Protein AF-A0A6H1ZV52-F1 (afdb_monomer)

pLDDT: mean 84.48, std 11.81, range [44.25, 97.12]

Radius of gyration: 21.92 Å; Cα contacts (8 Å, |Δi|>4): 650; chains: 1; bounding box: 57×54×70 Å

Structure (mmCIF, N/CA/C/O backbone):
data_AF-A0A6H1ZV52-F1
#
_entry.id   AF-A0A6H1ZV52-F1
#
loop_
_atom_site.group_PDB
_atom_site.id
_atom_site.type_symbol
_atom_site.label_atom_id
_atom_site.label_alt_id
_atom_site.label_comp_id
_atom_site.label_asym_id
_atom_site.label_entity_id
_atom_site.label_seq_id
_atom_site.pdbx_PDB_ins_code
_atom_site.Cartn_x
_atom_site.Cartn_y
_atom_site.Cartn_z
_atom_site.occupancy
_atom_site.B_iso_or_equiv
_atom_site.auth_seq_id
_atom_site.auth_comp_id
_atom_site.auth_asym_id
_atom_site.auth_atom_id
_atom_site.pdbx_PDB_model_num
ATOM 1 N N . MET A 1 1 ? -6.361 -19.897 -23.028 1.00 44.25 1 MET A N 1
ATOM 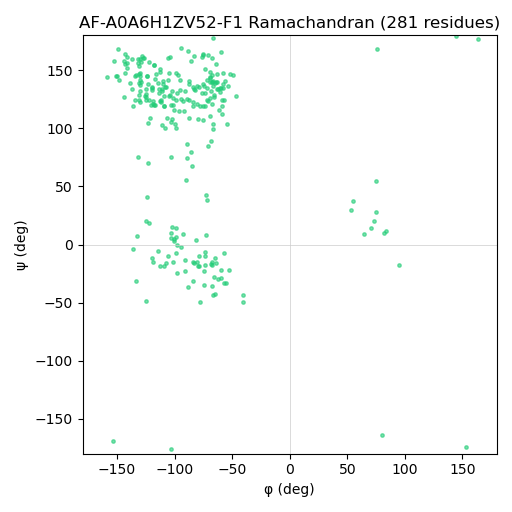2 C CA . MET A 1 1 ? -6.490 -19.637 -21.584 1.00 44.25 1 MET A CA 1
ATOM 3 C C . MET A 1 1 ? -7.379 -18.411 -21.499 1.00 44.25 1 MET A C 1
ATOM 5 O O . MET A 1 1 ? -6.997 -17.400 -22.074 1.00 44.25 1 MET A O 1
ATOM 9 N N . ALA A 1 2 ? -8.620 -18.553 -21.029 1.00 46.69 2 ALA A N 1
ATOM 10 C CA . ALA A 1 2 ? -9.489 -17.390 -20.862 1.00 46.69 2 ALA A CA 1
ATOM 11 C C . ALA A 1 2 ? -8.893 -16.548 -19.733 1.00 46.69 2 ALA A C 1
ATOM 13 O O . ALA A 1 2 ? -8.497 -17.116 -18.715 1.00 46.69 2 ALA A O 1
ATOM 14 N N . PHE A 1 3 ? -8.751 -15.243 -19.944 1.00 54.03 3 PHE A N 1
ATOM 15 C CA . PHE A 1 3 ? -8.370 -14.351 -18.857 1.00 54.03 3 PHE A CA 1
ATOM 16 C C . PHE A 1 3 ? -9.481 -14.411 -17.795 1.00 54.03 3 PHE A C 1
ATOM 18 O O . PHE A 1 3 ? -10.656 -14.424 -18.177 1.00 54.03 3 PHE A O 1
ATOM 25 N N . PRO A 1 4 ? -9.156 -14.537 -16.497 1.00 64.25 4 PRO A N 1
ATOM 26 C CA . PRO A 1 4 ? -10.173 -14.510 -15.455 1.00 64.25 4 PRO A CA 1
ATOM 27 C C . PRO A 1 4 ? -10.952 -13.193 -15.545 1.00 64.25 4 PRO A C 1
ATOM 29 O O . PRO A 1 4 ? -10.337 -12.133 -15.651 1.00 64.25 4 PRO A O 1
ATOM 32 N N . GLN A 1 5 ? -12.287 -13.238 -15.455 1.00 63.22 5 GLN A N 1
ATOM 33 C CA . GLN A 1 5 ? -13.130 -12.027 -15.380 1.00 63.22 5 GLN A CA 1
ATOM 34 C C . GLN A 1 5 ? -12.681 -11.063 -14.266 1.00 63.22 5 GLN A C 1
ATOM 36 O O . GLN A 1 5 ? -12.940 -9.866 -14.328 1.00 63.22 5 GLN A O 1
ATOM 41 N N . ALA A 1 6 ? -11.959 -11.569 -13.266 1.00 58.06 6 ALA A N 1
ATOM 42 C CA . ALA A 1 6 ? -11.396 -10.790 -12.174 1.00 58.06 6 ALA A CA 1
ATOM 43 C C . ALA A 1 6 ? -10.314 -9.774 -12.575 1.00 58.06 6 ALA A C 1
ATOM 45 O O . ALA A 1 6 ? -9.953 -8.929 -11.762 1.00 58.06 6 ALA A O 1
ATOM 46 N N . TRP A 1 7 ? -9.785 -9.820 -13.801 1.00 70.56 7 TRP A N 1
ATOM 47 C CA . TRP A 1 7 ? -8.796 -8.840 -14.272 1.00 70.56 7 TRP A CA 1
ATOM 48 C C . TRP A 1 7 ? -9.420 -7.675 -15.049 1.00 70.56 7 TRP A C 1
ATOM 50 O O . TRP A 1 7 ? -8.703 -6.771 -15.473 1.00 70.56 7 TRP A O 1
ATOM 60 N N . GLU A 1 8 ? -10.738 -7.685 -15.262 1.00 69.19 8 GLU A N 1
ATOM 61 C CA . GLU A 1 8 ? -11.347 -6.832 -16.285 1.00 69.19 8 GLU A CA 1
ATOM 62 C C . GLU A 1 8 ? -11.793 -5.453 -15.782 1.00 69.19 8 GLU A C 1
ATOM 64 O O . GLU A 1 8 ? -11.840 -4.536 -16.595 1.00 69.19 8 GLU A O 1
ATOM 69 N N . GLU A 1 9 ? -12.052 -5.244 -14.483 1.00 84.25 9 GLU A N 1
ATOM 70 C CA . GLU A 1 9 ? -12.681 -3.982 -14.040 1.00 84.25 9 GLU A CA 1
ATOM 71 C C . GLU A 1 9 ? -11.913 -3.201 -12.969 1.00 84.25 9 GLU A C 1
ATOM 73 O O . GLU A 1 9 ? -11.715 -1.993 -13.114 1.00 84.25 9 GLU A O 1
ATOM 78 N N . VAL A 1 10 ? -11.474 -3.850 -11.885 1.00 90.50 10 VAL A N 1
ATOM 79 C CA . VAL A 1 10 ? -10.915 -3.144 -10.720 1.00 90.50 10 VAL A CA 1
ATOM 80 C C . VAL A 1 10 ? -9.690 -3.864 -10.169 1.00 90.50 10 VAL A C 1
ATOM 82 O O . VAL A 1 10 ? -9.691 -5.084 -10.034 1.00 90.50 10 VAL A O 1
ATOM 85 N N . ALA A 1 11 ? -8.668 -3.096 -9.789 1.00 94.44 11 ALA A N 1
ATOM 86 C CA . ALA A 1 11 ? -7.565 -3.568 -8.959 1.00 94.44 11 ALA A CA 1
ATOM 87 C C . ALA A 1 11 ? -7.581 -2.886 -7.585 1.00 94.44 11 ALA A C 1
ATOM 89 O O . ALA A 1 11 ? -7.982 -1.725 -7.439 1.00 94.44 11 ALA A O 1
ATOM 90 N N . LEU A 1 12 ? -7.118 -3.616 -6.575 1.00 94.12 12 LEU A N 1
ATOM 91 C CA . LEU A 1 12 ? -6.840 -3.094 -5.243 1.00 94.12 12 LEU A CA 1
ATOM 92 C C . LEU A 1 12 ? -5.478 -2.403 -5.260 1.00 94.12 12 LEU A C 1
ATOM 94 O O . LEU A 1 12 ? -4.522 -2.938 -5.818 1.00 94.12 12 LEU A O 1
ATOM 98 N N . VAL A 1 13 ? -5.375 -1.236 -4.632 1.00 95.12 13 VAL A N 1
ATOM 99 C CA . VAL A 1 13 ? -4.120 -0.492 -4.498 1.00 95.12 13 VAL A CA 1
ATOM 100 C C . VAL A 1 13 ? -3.869 -0.193 -3.032 1.00 95.12 13 VAL A C 1
ATOM 102 O O . VAL A 1 13 ? -4.715 0.409 -2.375 1.00 95.12 13 VAL A O 1
ATOM 105 N N . SER A 1 14 ? -2.676 -0.538 -2.559 1.00 93.50 14 SER A N 1
ATOM 106 C CA . SER A 1 14 ? -2.181 -0.156 -1.239 1.00 93.50 14 SER A CA 1
ATOM 107 C C . SER A 1 14 ? -0.939 0.714 -1.394 1.00 93.50 14 SER A C 1
ATOM 109 O O . SER A 1 14 ? 0.062 0.282 -1.967 1.00 93.50 14 SER A O 1
ATOM 111 N N . ILE A 1 15 ? -0.995 1.945 -0.888 1.00 93.19 15 ILE A N 1
ATOM 112 C CA . ILE A 1 15 ? 0.118 2.901 -0.902 1.00 93.19 15 ILE A CA 1
ATOM 113 C C . ILE A 1 15 ? 0.590 3.082 0.534 1.00 93.19 15 ILE A C 1
ATOM 115 O O . ILE A 1 15 ? -0.061 3.768 1.316 1.00 93.19 15 ILE A O 1
ATOM 119 N N . SER A 1 16 ? 1.708 2.455 0.884 1.00 89.94 16 SER A N 1
ATOM 120 C CA . SER A 1 16 ? 2.291 2.511 2.223 1.00 89.94 16 SER A CA 1
ATOM 121 C C . SER A 1 16 ? 3.456 3.492 2.245 1.00 89.94 16 SER A C 1
ATOM 123 O O . SER A 1 16 ? 4.432 3.302 1.526 1.00 89.94 16 SER A O 1
ATOM 125 N N . LYS A 1 17 ? 3.401 4.535 3.069 1.00 88.12 17 LYS A N 1
ATOM 126 C CA . LYS A 1 17 ? 4.535 5.446 3.264 1.00 88.12 17 LYS A CA 1
ATOM 127 C C . LYS A 1 17 ? 5.591 4.776 4.145 1.00 88.12 17 LYS A C 1
ATOM 129 O O . LYS A 1 17 ? 5.262 4.156 5.151 1.00 88.12 17 LYS A O 1
ATOM 134 N N . PHE A 1 18 ? 6.856 4.938 3.776 1.00 85.00 18 PHE A N 1
ATOM 135 C CA . PHE A 1 18 ? 7.998 4.531 4.584 1.00 85.00 18 PHE A CA 1
ATOM 136 C C . PHE A 1 18 ? 7.977 5.250 5.931 1.00 85.00 18 PHE A C 1
ATOM 138 O O . PHE A 1 18 ? 7.839 6.477 5.982 1.00 85.00 18 PHE A O 1
ATOM 145 N N . SER A 1 19 ? 8.216 4.504 7.004 1.00 73.38 19 SER A N 1
ATOM 146 C CA . SER A 1 19 ? 8.497 5.084 8.307 1.00 73.38 19 SER A CA 1
ATOM 147 C C . SER A 1 19 ? 9.676 4.387 8.961 1.00 73.38 19 SER A C 1
ATOM 149 O O . SER A 1 19 ? 9.652 3.183 9.187 1.00 73.38 19 SER A O 1
ATOM 151 N N . SER A 1 20 ? 10.687 5.170 9.338 1.00 62.34 20 SER A N 1
ATOM 152 C CA . SER A 1 20 ? 11.801 4.690 10.160 1.00 62.34 20 SER A CA 1
ATOM 153 C C . SER A 1 20 ? 11.402 4.464 11.622 1.00 62.34 20 SER A C 1
ATOM 155 O O . SER A 1 20 ? 12.220 4.031 12.428 1.00 62.34 20 SER A O 1
ATOM 157 N N . THR A 1 21 ? 10.177 4.831 12.004 1.00 58.59 21 THR A N 1
ATOM 158 C CA . THR A 1 21 ? 9.615 4.548 13.322 1.00 58.59 21 THR A CA 1
ATOM 159 C C . THR A 1 21 ? 8.653 3.383 13.176 1.00 58.59 21 THR A C 1
ATOM 161 O O . THR A 1 21 ? 7.568 3.534 12.610 1.00 58.59 21 THR A O 1
ATOM 164 N N . THR A 1 22 ? 9.068 2.220 13.684 1.00 51.47 22 THR A N 1
ATOM 165 C CA . THR A 1 22 ? 8.247 1.008 13.742 1.00 51.47 22 THR A CA 1
ATOM 166 C C . THR A 1 22 ? 6.861 1.355 14.274 1.00 51.47 22 THR A C 1
ATOM 168 O O . THR A 1 22 ? 6.738 1.995 15.317 1.00 51.47 22 THR A O 1
ATOM 171 N N . GLY A 1 23 ? 5.820 0.955 13.545 1.00 48.84 23 GLY A N 1
ATOM 172 C CA . GLY A 1 23 ? 4.450 1.226 13.954 1.00 48.84 23 GLY A CA 1
ATOM 173 C C . GLY A 1 23 ? 4.020 2.678 13.750 1.00 48.84 23 GLY A C 1
ATOM 174 O O . GLY A 1 23 ? 3.485 3.286 14.665 1.00 48.84 23 GLY A O 1
ATOM 175 N N . THR A 1 24 ? 4.143 3.219 12.532 1.00 55.38 24 THR A N 1
ATOM 176 C CA . THR A 1 24 ? 3.267 4.316 12.055 1.00 55.38 24 THR A CA 1
ATOM 177 C C . THR A 1 24 ? 2.564 3.885 10.763 1.00 55.38 24 THR A C 1
ATOM 179 O O . THR A 1 24 ? 3.174 3.783 9.705 1.00 55.38 24 THR A O 1
ATOM 182 N N . CYS A 1 25 ? 1.274 3.563 10.876 1.00 57.28 25 CYS A N 1
ATOM 183 C CA . CYS A 1 25 ? 0.413 3.061 9.819 1.00 57.28 25 CYS A CA 1
ATOM 184 C C . CYS A 1 25 ? 0.073 4.243 8.932 1.00 57.28 25 CYS A C 1
ATOM 186 O O . CYS A 1 25 ? -0.662 5.146 9.318 1.00 57.28 25 CYS A O 1
ATOM 188 N N . GLN A 1 26 ? 0.673 4.260 7.756 1.00 77.88 26 GLN A N 1
ATOM 189 C CA . GLN A 1 26 ? 0.316 5.188 6.707 1.00 77.88 26 GLN A CA 1
ATOM 190 C C . GLN A 1 26 ? 0.165 4.333 5.471 1.00 77.88 26 GLN A C 1
ATOM 192 O O . GLN A 1 26 ? 1.072 4.282 4.651 1.00 77.88 26 GLN A O 1
ATOM 197 N N . THR A 1 27 ? -0.939 3.596 5.395 1.00 84.38 27 THR A N 1
ATOM 198 C CA . THR A 1 27 ? -1.324 2.874 4.187 1.00 84.38 27 THR A CA 1
ATOM 199 C C . THR A 1 27 ? -2.645 3.432 3.702 1.00 84.38 27 THR A C 1
ATOM 201 O O . THR A 1 27 ? -3.646 3.376 4.411 1.00 84.38 27 THR A O 1
ATOM 204 N N . ILE A 1 28 ? -2.650 3.961 2.485 1.00 87.94 28 ILE A N 1
ATOM 205 C CA . ILE A 1 28 ? -3.884 4.290 1.786 1.00 87.94 28 ILE A CA 1
ATOM 206 C C . ILE A 1 28 ? -4.319 3.074 0.998 1.00 87.94 28 ILE A C 1
ATOM 208 O O . ILE A 1 28 ? -3.580 2.579 0.152 1.00 87.94 28 ILE A O 1
ATOM 212 N N . GLU A 1 29 ? -5.550 2.652 1.250 1.00 89.44 29 GLU A N 1
ATOM 213 C CA . GLU A 1 29 ? -6.228 1.645 0.453 1.00 89.44 29 GLU A CA 1
ATOM 214 C C . GLU A 1 29 ? -7.155 2.325 -0.554 1.00 89.44 29 GLU A C 1
ATOM 216 O O . GLU A 1 29 ? -7.970 3.193 -0.217 1.00 89.44 29 GLU A O 1
ATOM 221 N N . ALA A 1 30 ? -7.044 1.920 -1.808 1.00 92.12 30 ALA A N 1
ATOM 222 C CA . ALA A 1 30 ? -7.813 2.476 -2.900 1.00 92.12 30 ALA A CA 1
ATOM 223 C C . ALA A 1 30 ? -8.209 1.396 -3.903 1.00 92.12 30 ALA A C 1
ATOM 225 O O . ALA A 1 30 ? -7.649 0.303 -3.935 1.00 92.12 30 ALA A O 1
ATOM 226 N N . ASN A 1 31 ? -9.183 1.739 -4.738 1.00 91.94 31 ASN A N 1
ATOM 227 C CA . ASN A 1 31 ? -9.518 0.963 -5.921 1.00 91.94 31 ASN A CA 1
ATOM 228 C C . ASN A 1 31 ? -9.096 1.767 -7.155 1.00 91.94 31 ASN A C 1
ATOM 230 O O . ASN A 1 31 ? -9.286 2.989 -7.189 1.00 91.94 31 ASN A O 1
ATOM 234 N N . VAL A 1 32 ? -8.554 1.085 -8.161 1.00 93.44 32 VAL A N 1
ATOM 235 C CA . VAL A 1 32 ? -8.193 1.662 -9.463 1.00 93.44 32 VAL A CA 1
ATOM 236 C C . VAL A 1 32 ? -8.890 0.894 -10.578 1.00 93.44 32 VAL A C 1
ATOM 238 O O . VAL A 1 32 ? -9.075 -0.318 -10.467 1.00 93.44 32 VAL A O 1
ATOM 241 N N . MET A 1 33 ? -9.292 1.593 -11.639 1.00 92.44 33 MET A N 1
ATOM 242 C CA . MET A 1 33 ? -9.788 0.935 -12.848 1.00 92.44 33 MET A CA 1
ATOM 243 C C . MET A 1 33 ? -8.610 0.419 -13.672 1.00 92.44 33 MET A C 1
ATOM 245 O O . MET A 1 33 ? -7.604 1.115 -13.833 1.00 92.44 33 MET A O 1
ATOM 249 N N . THR A 1 34 ? -8.714 -0.813 -14.163 1.00 87.81 34 THR A N 1
ATOM 250 C CA . THR A 1 34 ? -7.603 -1.523 -14.820 1.00 87.81 34 THR A CA 1
ATOM 251 C C . THR A 1 34 ? -7.164 -0.878 -16.134 1.00 8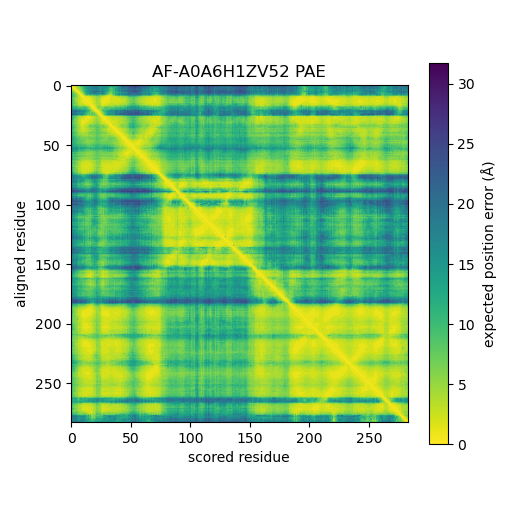7.81 34 THR A C 1
ATOM 253 O O . THR A 1 34 ? -5.988 -0.938 -16.476 1.00 87.81 34 THR A O 1
ATOM 256 N N . ASP A 1 35 ? -8.070 -0.192 -16.828 1.00 88.62 35 ASP A N 1
ATOM 257 C CA . ASP A 1 35 ? -7.812 0.559 -18.061 1.00 88.62 35 ASP A CA 1
ATOM 258 C C . ASP A 1 35 ? -6.929 1.802 -17.859 1.00 88.62 35 ASP A C 1
ATOM 260 O O . ASP A 1 35 ? -6.367 2.326 -18.822 1.00 88.62 35 ASP A O 1
ATOM 264 N N . THR A 1 36 ? -6.779 2.260 -16.615 1.00 85.88 36 THR A N 1
ATOM 265 C CA . THR A 1 36 ? -5.933 3.408 -16.256 1.00 85.88 36 THR A CA 1
ATOM 266 C C . THR A 1 36 ? -4.559 3.021 -15.712 1.00 85.88 36 THR A C 1
ATOM 268 O O . THR A 1 36 ? -3.728 3.903 -15.491 1.00 85.88 36 THR A O 1
ATOM 271 N N . VAL A 1 37 ? -4.309 1.728 -15.480 1.00 89.12 37 VAL A N 1
ATOM 272 C CA . VAL A 1 37 ? -3.050 1.243 -14.903 1.00 89.12 37 VAL A CA 1
ATOM 273 C C . VAL A 1 37 ? -2.036 0.993 -16.014 1.00 89.12 37 VAL A C 1
ATOM 275 O O . VAL A 1 37 ? -2.150 0.025 -16.761 1.00 89.12 37 VAL A O 1
ATOM 278 N N . ASP A 1 38 ? -1.014 1.844 -16.085 1.00 90.12 38 ASP A N 1
ATOM 279 C CA . ASP A 1 38 ? 0.160 1.631 -16.934 1.00 90.12 38 ASP A CA 1
ATOM 280 C C . ASP A 1 38 ? 1.378 1.318 -16.059 1.00 90.12 38 ASP A C 1
ATOM 282 O O . ASP A 1 38 ? 1.758 2.122 -15.203 1.00 90.12 38 ASP A O 1
ATOM 286 N N . LEU A 1 39 ? 1.958 0.131 -16.250 1.00 92.38 39 LEU A N 1
ATOM 287 C CA . LEU A 1 39 ? 3.082 -0.398 -15.473 1.00 92.38 39 LEU A CA 1
ATOM 288 C C . LEU A 1 39 ? 4.246 -0.751 -16.400 1.00 92.38 39 LEU A C 1
ATOM 290 O O . LEU A 1 39 ? 4.532 -1.937 -16.596 1.00 92.38 39 LEU A O 1
ATOM 294 N N . PRO A 1 40 ? 4.929 0.244 -16.987 1.00 90.19 40 PRO A N 1
ATOM 295 C CA . PRO A 1 40 ? 6.128 -0.040 -17.746 1.00 90.19 40 PRO A CA 1
ATOM 296 C C . PRO A 1 40 ? 7.199 -0.574 -16.790 1.00 90.19 40 PRO A C 1
ATOM 298 O O . PRO A 1 40 ? 7.495 0.005 -15.736 1.00 90.19 40 PRO A O 1
ATOM 301 N N . GLU A 1 41 ? 7.782 -1.711 -17.158 1.00 90.00 41 GLU A N 1
ATOM 302 C CA . GLU A 1 41 ? 9.011 -2.166 -16.522 1.00 90.00 41 GLU A CA 1
ATOM 303 C C . GLU A 1 41 ? 10.144 -1.208 -16.907 1.00 90.00 41 GLU A C 1
ATOM 305 O O . GLU A 1 41 ? 10.148 -0.691 -18.028 1.00 90.00 41 GLU A O 1
ATOM 310 N N . PRO A 1 42 ? 11.116 -0.950 -16.017 1.00 89.56 42 PRO A N 1
ATOM 311 C CA . PRO A 1 42 ? 12.211 -0.069 -16.373 1.00 89.56 42 PRO A CA 1
ATOM 312 C C . PRO A 1 42 ? 13.059 -0.710 -17.477 1.00 89.56 42 PRO A C 1
ATOM 314 O O . PRO A 1 42 ? 13.395 -1.894 -17.392 1.00 89.56 42 PRO A O 1
ATOM 317 N N . ASP A 1 43 ? 13.438 0.077 -18.483 1.00 89.44 43 ASP A N 1
ATOM 318 C CA . ASP A 1 43 ? 14.181 -0.405 -19.647 1.00 89.44 43 ASP A CA 1
ATOM 319 C C . ASP A 1 43 ? 15.490 -1.096 -19.254 1.00 89.44 43 ASP A C 1
ATOM 321 O O . ASP A 1 43 ? 16.228 -0.625 -18.393 1.00 89.44 43 ASP A O 1
ATOM 325 N N . TYR A 1 44 ? 15.827 -2.190 -19.938 1.00 88.88 44 TYR A N 1
ATOM 326 C CA . TYR A 1 44 ? 17.085 -2.919 -19.753 1.00 88.88 44 TYR A CA 1
ATOM 327 C C . TYR A 1 44 ? 18.068 -2.597 -20.892 1.00 88.88 44 TYR A C 1
ATOM 329 O O . TYR A 1 44 ? 18.244 -3.424 -21.796 1.00 88.88 44 TYR A O 1
ATOM 337 N N . PRO A 1 45 ? 18.712 -1.411 -20.909 1.00 89.25 45 PRO A N 1
ATOM 338 C CA . PRO A 1 45 ? 19.541 -0.985 -22.027 1.00 89.25 45 PRO A CA 1
ATOM 339 C C . PRO A 1 45 ? 20.789 -1.868 -22.152 1.00 89.25 45 PRO A C 1
ATOM 341 O O . PRO A 1 45 ? 21.767 -1.748 -21.408 1.00 89.25 45 PRO A O 1
ATOM 344 N N . GLY A 1 46 ? 20.749 -2.764 -23.135 1.00 91.06 46 GLY A N 1
ATOM 345 C CA . GLY A 1 46 ? 21.868 -3.591 -23.558 1.00 91.06 46 GLY A CA 1
ATOM 346 C C . GLY A 1 46 ? 22.318 -3.206 -24.960 1.00 91.06 46 GLY A C 1
ATOM 347 O O . GLY A 1 46 ? 21.532 -3.244 -25.905 1.00 91.06 46 GLY A O 1
ATOM 348 N N . GLU A 1 47 ? 23.593 -2.861 -25.111 1.00 95.31 47 GLU A N 1
ATOM 349 C CA . GLU A 1 47 ? 24.202 -2.599 -26.411 1.00 95.31 47 GLU A CA 1
ATOM 350 C C . GLU A 1 47 ? 25.214 -3.697 -26.750 1.00 95.31 47 GLU A C 1
ATOM 352 O O . GLU A 1 47 ? 26.065 -4.075 -25.943 1.00 95.31 47 GLU A O 1
ATOM 357 N N . SER A 1 48 ? 25.146 -4.206 -27.979 1.00 95.56 48 SER A N 1
ATOM 358 C CA . SER A 1 48 ? 26.106 -5.175 -28.501 1.00 95.56 48 SER A CA 1
ATOM 359 C C . SER A 1 48 ? 27.087 -4.489 -29.452 1.00 95.56 48 SER A C 1
ATOM 361 O O . SER A 1 48 ? 26.759 -4.262 -30.617 1.00 95.56 48 SER A O 1
ATOM 363 N N . ILE A 1 49 ? 28.322 -4.270 -29.005 1.00 96.50 49 ILE A N 1
ATOM 364 C CA . ILE A 1 49 ? 29.375 -3.605 -29.782 1.00 96.50 49 ILE A CA 1
ATOM 365 C C . ILE A 1 49 ? 30.194 -4.665 -30.546 1.00 96.50 49 ILE A C 1
ATOM 367 O O . ILE A 1 49 ? 30.845 -5.495 -29.905 1.00 96.50 49 ILE A O 1
ATOM 371 N N . PRO A 1 50 ? 30.186 -4.702 -31.894 1.00 96.50 50 PRO A N 1
ATOM 372 C CA . PRO A 1 50 ? 31.013 -5.644 -32.648 1.00 96.50 50 PRO A CA 1
ATOM 373 C C . PRO A 1 50 ? 32.505 -5.326 -32.471 1.00 96.50 50 PRO A C 1
ATOM 375 O O . PRO A 1 50 ? 32.904 -4.163 -32.462 1.00 96.50 50 PRO A O 1
ATOM 378 N N . ASN A 1 51 ? 33.341 -6.358 -32.350 1.00 95.88 51 ASN A N 1
ATOM 379 C CA . ASN A 1 51 ? 34.793 -6.216 -32.275 1.00 95.88 51 ASN A CA 1
ATOM 380 C C . ASN A 1 51 ? 35.466 -6.597 -33.608 1.00 95.88 51 ASN A C 1
ATOM 382 O O . ASN A 1 51 ? 34.898 -7.299 -34.445 1.00 95.88 51 ASN A O 1
ATOM 386 N N . LEU A 1 52 ? 36.709 -6.147 -33.798 1.00 91.19 52 LEU A N 1
ATOM 387 C CA . LEU A 1 52 ? 37.481 -6.383 -35.026 1.00 91.19 52 LEU A CA 1
ATOM 388 C C . LEU A 1 52 ? 37.863 -7.859 -35.248 1.00 91.19 52 LEU A C 1
ATOM 390 O O . LEU A 1 52 ? 38.253 -8.225 -36.351 1.00 91.19 52 LEU A O 1
ATOM 394 N N . ALA A 1 53 ? 37.746 -8.705 -34.221 1.00 94.25 53 ALA A N 1
ATOM 395 C CA . ALA A 1 53 ? 38.047 -10.135 -34.281 1.00 94.25 53 ALA A CA 1
ATOM 396 C C . ALA A 1 53 ? 36.816 -11.002 -34.622 1.00 94.25 53 ALA A C 1
ATOM 398 O O . ALA A 1 53 ? 36.888 -12.225 -34.531 1.00 94.25 53 ALA A O 1
ATOM 399 N N . GLY A 1 54 ? 35.685 -10.393 -35.001 1.00 93.19 54 GLY A N 1
ATOM 400 C CA . GLY A 1 54 ? 34.462 -11.115 -35.373 1.00 93.19 54 GLY A CA 1
ATOM 401 C C . GLY A 1 54 ? 33.570 -11.536 -34.196 1.00 93.19 54 GLY A C 1
ATOM 402 O O . GLY A 1 54 ? 32.643 -12.316 -34.390 1.00 93.19 54 GLY A O 1
ATOM 403 N N . GLY A 1 55 ? 33.821 -11.023 -32.988 1.00 95.94 55 GLY A N 1
ATOM 404 C CA . GLY A 1 55 ? 32.971 -11.179 -31.802 1.00 95.94 55 GLY A CA 1
ATOM 405 C C . GLY A 1 55 ? 32.143 -9.929 -31.475 1.00 95.94 55 GLY A C 1
ATOM 406 O O . GLY A 1 55 ? 32.173 -8.929 -32.192 1.00 95.94 55 GLY A O 1
ATOM 407 N N . ARG A 1 56 ? 31.404 -9.974 -30.361 1.00 97.00 56 ARG A N 1
ATOM 408 C CA . ARG A 1 56 ? 30.612 -8.854 -29.822 1.00 97.00 56 ARG A CA 1
ATOM 409 C C . ARG A 1 56 ? 30.909 -8.672 -28.334 1.00 97.00 56 ARG A C 1
ATOM 411 O O . ARG A 1 56 ? 31.035 -9.657 -27.613 1.00 97.00 56 ARG A O 1
ATOM 418 N N . ILE A 1 57 ? 31.029 -7.426 -27.888 1.00 94.62 57 ILE A N 1
ATOM 419 C CA . ILE A 1 57 ? 31.117 -7.043 -26.477 1.00 94.62 57 ILE A CA 1
ATOM 420 C C . ILE A 1 57 ? 29.725 -6.592 -26.046 1.00 94.62 57 ILE A C 1
ATOM 422 O O . ILE A 1 57 ? 29.146 -5.698 -26.665 1.00 94.62 57 ILE A O 1
ATOM 426 N N . TRP A 1 58 ? 29.190 -7.216 -25.000 1.00 95.88 58 TRP A N 1
ATOM 427 C CA . TRP A 1 58 ? 27.936 -6.800 -24.383 1.00 95.88 58 TRP A CA 1
ATOM 428 C C . TRP A 1 58 ? 28.212 -5.679 -23.382 1.00 95.88 58 TRP A C 1
ATOM 430 O O . TRP A 1 58 ? 28.974 -5.870 -22.433 1.00 95.88 58 TRP A O 1
ATOM 440 N N . LYS A 1 59 ? 27.618 -4.508 -23.606 1.00 93.88 59 LYS A N 1
ATOM 441 C CA . LYS A 1 59 ? 27.671 -3.365 -22.697 1.00 93.88 59 LYS A CA 1
ATOM 442 C C . LYS A 1 59 ? 26.293 -3.182 -22.078 1.00 93.88 59 LYS A C 1
ATOM 444 O O . LYS A 1 59 ? 25.324 -2.926 -22.787 1.00 93.88 59 LYS A O 1
ATOM 449 N N . GLN A 1 60 ? 26.228 -3.290 -20.758 1.00 92.81 60 GLN A N 1
ATOM 450 C CA . GLN A 1 60 ? 25.034 -2.950 -19.991 1.00 92.81 60 GLN A CA 1
ATOM 451 C C . GLN A 1 60 ? 25.151 -1.497 -19.546 1.00 92.81 60 GLN A C 1
ATOM 453 O O . GLN A 1 60 ? 26.149 -1.115 -18.930 1.00 92.81 60 GLN A O 1
ATOM 458 N N . SER A 1 61 ? 24.161 -0.684 -19.900 1.00 91.38 61 SER A N 1
ATOM 459 C CA . SER A 1 61 ? 24.015 0.654 -19.330 1.00 91.38 61 SER A CA 1
ATOM 460 C C . SER A 1 61 ? 23.233 0.564 -18.013 1.00 91.38 61 SER A C 1
ATOM 462 O O . SER A 1 61 ? 22.523 -0.423 -17.800 1.00 91.38 61 SER A O 1
ATOM 464 N N . PRO A 1 62 ? 23.365 1.555 -17.110 1.00 87.69 62 PRO A N 1
ATOM 465 C CA . PRO A 1 62 ? 22.520 1.629 -15.925 1.00 87.69 62 PRO A CA 1
ATOM 466 C C . PRO A 1 62 ? 21.041 1.580 -16.316 1.00 87.69 62 PRO A C 1
ATOM 468 O O . PRO A 1 62 ? 20.641 2.226 -17.284 1.00 87.69 62 PRO A O 1
ATOM 471 N N . GLN A 1 63 ? 20.265 0.795 -15.575 1.00 92.00 63 GLN A N 1
ATOM 472 C CA . GLN A 1 63 ? 18.820 0.717 -15.741 1.00 92.00 63 GLN A CA 1
ATOM 473 C C . GLN A 1 63 ? 18.183 2.048 -15.317 1.00 92.00 63 GLN A C 1
ATOM 475 O O . GLN A 1 63 ? 18.627 2.655 -14.340 1.00 92.00 63 GLN A O 1
ATOM 480 N N . GLU A 1 64 ? 17.183 2.509 -16.067 1.00 94.12 64 GLU A N 1
ATOM 481 C CA . GLU A 1 64 ? 16.432 3.717 -15.716 1.00 94.12 64 GLU A CA 1
ATOM 482 C C . GLU A 1 64 ? 15.459 3.443 -14.558 1.00 94.12 64 GLU A C 1
ATOM 484 O O . GLU A 1 64 ? 15.166 2.292 -14.229 1.00 94.12 64 GLU A O 1
ATOM 489 N N . ASP A 1 65 ? 14.972 4.504 -13.915 1.00 95.38 65 ASP A N 1
ATOM 490 C CA . ASP A 1 65 ? 13.906 4.379 -12.920 1.00 95.38 65 ASP A CA 1
ATOM 491 C C . ASP A 1 65 ? 12.609 3.953 -13.614 1.00 95.38 65 ASP A C 1
ATOM 493 O O . ASP A 1 65 ? 12.268 4.464 -14.682 1.00 95.38 65 ASP A O 1
ATOM 497 N N . GLY A 1 66 ? 11.857 3.056 -12.983 1.00 96.19 66 GLY A N 1
ATOM 498 C CA . GLY A 1 66 ? 10.504 2.757 -13.426 1.00 96.19 66 GLY A CA 1
ATOM 499 C C . GLY A 1 66 ? 9.553 3.896 -13.067 1.00 96.19 66 GLY A C 1
ATOM 500 O O . GLY A 1 66 ? 9.748 4.605 -12.075 1.00 96.19 66 GLY A O 1
ATOM 501 N N . GLU A 1 67 ? 8.505 4.075 -13.863 1.00 97.12 67 GLU A N 1
ATOM 502 C CA . GLU A 1 67 ? 7.492 5.110 -13.664 1.00 97.12 67 GLU A CA 1
ATOM 503 C C . GLU A 1 67 ? 6.109 4.514 -13.901 1.00 97.12 67 GLU A C 1
ATOM 505 O O . GLU A 1 67 ? 5.909 3.820 -14.884 1.00 97.12 67 GLU A O 1
ATOM 510 N N . PHE A 1 68 ? 5.145 4.782 -13.027 1.00 96.31 68 PHE A N 1
ATOM 511 C CA . PHE A 1 68 ? 3.758 4.391 -13.267 1.00 96.31 68 PHE A CA 1
ATOM 512 C C . PHE A 1 68 ? 2.796 5.465 -12.781 1.00 96.31 68 PHE A C 1
ATOM 514 O O . PHE A 1 68 ? 3.089 6.219 -11.847 1.00 96.31 68 PHE A O 1
ATOM 521 N N . THR A 1 69 ? 1.630 5.529 -13.419 1.00 96.31 69 THR A N 1
ATOM 522 C CA . THR A 1 69 ? 0.553 6.453 -13.057 1.00 96.31 69 THR A CA 1
ATOM 523 C C . THR A 1 69 ? -0.686 5.666 -12.675 1.00 96.31 69 THR A C 1
ATOM 525 O O . THR A 1 69 ? -1.066 4.728 -13.367 1.00 96.31 69 THR A O 1
ATOM 528 N N . LEU A 1 70 ? -1.310 6.064 -11.569 1.00 95.12 70 LEU A N 1
ATOM 529 C CA . LEU A 1 70 ? -2.558 5.492 -11.083 1.00 95.12 70 LEU A CA 1
ATOM 530 C C . LEU A 1 70 ? -3.628 6.567 -11.029 1.00 95.12 70 LEU A C 1
ATOM 532 O O . LEU A 1 70 ? -3.391 7.664 -10.515 1.00 95.12 70 LEU A O 1
ATOM 536 N N . GLU A 1 71 ? -4.818 6.218 -11.497 1.00 95.12 71 GLU A N 1
ATOM 537 C CA . GLU A 1 71 ? -6.032 6.982 -11.262 1.00 95.12 71 GLU A CA 1
ATOM 538 C C . GLU A 1 71 ? -6.920 6.224 -10.279 1.00 95.12 71 GLU A C 1
ATOM 540 O O . GLU A 1 71 ? -7.608 5.276 -10.638 1.00 95.12 71 GLU A O 1
ATOM 545 N N . PHE A 1 72 ? -6.900 6.625 -9.015 1.00 92.12 72 PHE A N 1
ATOM 546 C CA . PHE A 1 72 ? -7.563 5.868 -7.967 1.00 92.12 72 PHE A CA 1
ATOM 547 C C . PHE A 1 72 ? -8.597 6.692 -7.212 1.00 92.12 72 PHE A C 1
ATOM 549 O O . PHE A 1 72 ? -8.561 7.926 -7.143 1.00 92.12 72 PHE A O 1
ATOM 556 N N . TYR A 1 73 ? -9.518 5.950 -6.611 1.00 89.94 73 TYR A N 1
ATOM 557 C CA . TYR A 1 73 ? -10.538 6.463 -5.718 1.00 89.94 73 TYR A CA 1
ATOM 558 C C . TYR A 1 73 ? -10.147 6.060 -4.296 1.00 89.94 73 TYR A C 1
ATOM 560 O O . TYR A 1 73 ? -10.197 4.867 -3.969 1.00 89.94 73 TYR A O 1
ATOM 568 N N . PRO A 1 74 ? -9.715 7.014 -3.450 1.00 85.31 74 PRO A N 1
ATOM 569 C CA . PRO A 1 74 ? -9.363 6.709 -2.075 1.00 85.31 74 PRO A CA 1
ATOM 570 C C . PRO A 1 74 ? -10.575 6.112 -1.373 1.00 85.31 74 PRO A C 1
ATOM 572 O O . PRO A 1 74 ? -11.635 6.740 -1.302 1.00 85.31 74 PRO A O 1
ATOM 575 N N . ARG A 1 75 ? -10.422 4.919 -0.803 1.00 81.44 75 ARG A N 1
ATOM 576 C CA . ARG A 1 75 ? -11.429 4.388 0.106 1.00 81.44 75 ARG A CA 1
ATOM 577 C C . ARG A 1 75 ? -11.097 4.934 1.481 1.00 81.44 75 ARG A C 1
ATOM 579 O O . ARG A 1 75 ? -10.459 4.266 2.288 1.00 81.44 75 ARG A O 1
ATOM 586 N N . MET A 1 76 ? -11.480 6.184 1.731 1.00 63.06 76 MET A N 1
ATOM 587 C CA . MET A 1 76 ? -11.334 6.768 3.062 1.00 63.06 76 MET A CA 1
ATOM 588 C C . MET A 1 76 ? -12.345 6.103 3.994 1.00 63.06 76 MET A C 1
ATOM 590 O O . MET A 1 76 ? -13.466 6.564 4.177 1.00 63.06 76 MET A O 1
ATOM 594 N N . LEU A 1 77 ? -11.954 4.959 4.537 1.00 53.59 77 LEU A N 1
ATOM 595 C CA . LEU A 1 77 ? -12.595 4.345 5.680 1.00 53.59 77 LEU A CA 1
ATOM 596 C C . LEU A 1 77 ? -11.895 4.902 6.915 1.00 53.59 77 LEU A C 1
ATOM 598 O O . LEU A 1 77 ? -11.082 4.223 7.540 1.00 53.59 77 LEU A O 1
ATOM 602 N N . GLU A 1 78 ? -12.190 6.158 7.256 1.00 57.62 78 GLU A N 1
ATOM 603 C CA . GLU A 1 78 ? -12.012 6.584 8.640 1.00 57.62 78 GLU A CA 1
ATOM 604 C C . GLU A 1 78 ? -13.065 5.827 9.450 1.00 57.62 78 GLU A C 1
ATOM 606 O O . GLU A 1 78 ? -14.234 6.198 9.545 1.00 57.62 78 GLU A O 1
ATOM 611 N N . LYS A 1 79 ? -12.672 4.642 9.906 1.00 65.56 79 LYS A N 1
ATOM 612 C CA . LYS A 1 79 ? -13.503 3.788 10.736 1.00 65.56 79 LYS A CA 1
ATOM 613 C C . LYS A 1 79 ? -13.047 4.019 12.167 1.00 65.56 79 LYS A C 1
ATOM 615 O O . LYS A 1 79 ? -12.005 3.512 12.575 1.00 65.56 79 LYS A O 1
ATOM 620 N N . SER A 1 80 ? -13.806 4.842 12.882 1.00 74.62 80 SER A N 1
ATOM 621 C CA . SER A 1 80 ? -13.725 4.960 14.332 1.00 74.62 80 SER A CA 1
ATOM 622 C C . SER A 1 80 ? -14.782 4.060 14.975 1.00 74.62 80 SER A C 1
ATOM 624 O O . SER A 1 80 ? -15.905 3.922 14.480 1.00 74.62 80 SER A O 1
ATOM 626 N N . PHE A 1 81 ? -14.419 3.425 16.083 1.00 82.38 81 PHE A N 1
ATOM 627 C CA . PHE A 1 81 ? -15.321 2.642 16.926 1.00 82.38 81 PHE A CA 1
ATOM 628 C C . PHE A 1 81 ? -15.377 3.264 18.293 1.00 82.38 81 PHE A C 1
ATOM 630 O O . PHE A 1 81 ? -14.425 3.892 18.755 1.00 82.38 81 PHE A O 1
ATOM 637 N N . ILE A 1 82 ? -16.488 3.015 18.966 1.00 90.25 82 ILE A N 1
ATOM 638 C CA . ILE A 1 82 ? -16.603 3.334 20.374 1.00 90.25 82 ILE A CA 1
ATOM 639 C C . ILE A 1 82 ? -16.074 2.129 21.137 1.00 90.25 82 ILE A C 1
ATOM 641 O O . ILE A 1 82 ? -16.552 1.005 20.959 1.00 90.25 82 ILE A O 1
ATOM 645 N N . ILE A 1 83 ? -15.091 2.376 21.990 1.00 92.81 83 ILE A N 1
ATOM 646 C CA . ILE A 1 83 ? -14.602 1.388 22.940 1.00 92.81 83 ILE A CA 1
ATOM 647 C C . ILE A 1 83 ? -15.682 1.202 24.001 1.00 92.81 83 ILE A C 1
ATOM 649 O O . ILE A 1 83 ? -16.111 2.163 24.640 1.00 92.81 83 ILE A O 1
ATOM 653 N N . THR A 1 84 ? -16.133 -0.038 24.177 1.00 94.19 84 THR A N 1
ATOM 654 C CA . THR A 1 84 ? -17.125 -0.408 25.194 1.00 94.19 84 THR A CA 1
ATOM 655 C C . THR A 1 84 ? -16.480 -0.973 26.452 1.00 94.19 84 THR A C 1
ATOM 657 O O . THR A 1 84 ? -17.088 -0.916 27.518 1.00 94.19 84 THR A O 1
ATOM 660 N N . ALA A 1 85 ? -15.269 -1.525 26.339 1.00 93.00 85 ALA A N 1
ATOM 661 C CA . ALA A 1 85 ? -14.476 -1.974 27.477 1.00 93.00 85 ALA A CA 1
ATOM 662 C C . ALA A 1 85 ? -12.986 -2.058 27.121 1.00 93.00 85 ALA A C 1
ATOM 664 O O . ALA A 1 85 ? -12.640 -2.472 26.016 1.00 93.00 85 ALA A O 1
ATOM 665 N N . ILE A 1 86 ? -12.128 -1.727 28.082 1.00 92.12 86 ILE A N 1
ATOM 666 C CA . ILE A 1 86 ? -10.713 -2.102 28.125 1.00 92.12 86 ILE A CA 1
ATOM 667 C C . ILE A 1 86 ? -10.514 -2.855 29.433 1.00 92.12 86 ILE A C 1
ATOM 669 O O . ILE A 1 86 ? -10.894 -2.346 30.496 1.00 92.12 86 ILE A O 1
ATOM 673 N N . ASP A 1 87 ? -9.996 -4.077 29.371 1.00 85.19 87 ASP A N 1
ATOM 674 C CA . ASP A 1 87 ? -9.761 -4.853 30.580 1.00 85.19 87 ASP A CA 1
ATOM 675 C C . ASP A 1 87 ? -8.625 -4.264 31.425 1.00 85.19 87 ASP A C 1
ATOM 677 O O . ASP A 1 87 ? -7.676 -3.651 30.947 1.00 85.19 87 ASP A O 1
ATOM 681 N N . GLY A 1 88 ? -8.735 -4.427 32.743 1.00 76.62 88 GLY A N 1
ATOM 682 C CA . GLY A 1 88 ? -7.711 -3.972 33.687 1.00 76.62 88 GLY A CA 1
ATOM 683 C C . GLY A 1 88 ? -6.437 -4.826 33.675 1.00 76.62 88 GLY A C 1
ATOM 684 O O . GLY A 1 88 ? -5.610 -4.669 34.566 1.00 76.62 88 GLY A O 1
ATOM 685 N N . ASP A 1 89 ? -6.296 -5.767 32.736 1.00 74.75 89 ASP A N 1
ATOM 686 C CA . ASP A 1 89 ? -5.021 -6.435 32.445 1.00 74.75 89 ASP A CA 1
ATOM 687 C C . ASP A 1 89 ? -4.285 -5.818 31.248 1.00 74.75 89 ASP A C 1
ATOM 689 O O . ASP A 1 89 ? -3.128 -6.165 30.995 1.00 74.75 89 ASP A O 1
ATOM 693 N N . ALA A 1 90 ? -4.895 -4.788 30.649 1.00 65.06 90 ALA A N 1
ATOM 694 C CA . ALA A 1 90 ? -4.224 -3.822 29.806 1.00 65.06 90 ALA A CA 1
ATOM 695 C C . ALA A 1 90 ? -3.858 -4.363 28.415 1.00 65.06 90 ALA A C 1
ATOM 697 O O . ALA A 1 90 ? -2.914 -3.907 27.776 1.00 65.06 90 ALA A O 1
ATOM 698 N N . THR A 1 91 ? -4.602 -5.337 27.892 1.00 83.69 91 THR A N 1
ATOM 699 C CA . THR A 1 91 ? -4.384 -5.738 26.498 1.00 83.69 91 THR A CA 1
ATOM 700 C C . THR A 1 91 ? -5.656 -5.879 25.709 1.00 83.69 91 THR A C 1
ATOM 702 O O . THR A 1 91 ? -5.594 -5.561 24.529 1.00 83.69 91 THR A O 1
ATOM 705 N N . THR A 1 92 ? -6.790 -6.257 26.297 1.00 91.44 92 THR A N 1
ATOM 706 C CA . THR A 1 92 ? -8.012 -6.546 25.542 1.00 91.44 92 THR A CA 1
ATOM 707 C C . THR A 1 92 ? -8.931 -5.340 25.460 1.00 91.44 92 THR A C 1
ATOM 709 O O . THR A 1 92 ? -9.380 -4.779 26.459 1.00 91.44 92 THR A O 1
ATOM 712 N N . ILE A 1 93 ? -9.288 -4.983 24.233 1.00 90.50 93 ILE A N 1
ATOM 713 C CA . ILE A 1 93 ? -10.177 -3.877 23.910 1.00 90.50 93 ILE A CA 1
ATOM 714 C C . ILE A 1 93 ? -11.396 -4.442 23.199 1.00 90.50 93 ILE A C 1
ATOM 716 O O . ILE A 1 93 ? -11.291 -5.110 22.173 1.00 90.50 93 ILE A O 1
ATOM 720 N N . THR A 1 94 ? -12.567 -4.156 23.758 1.00 91.00 94 THR A N 1
ATOM 721 C CA . THR A 1 94 ? -13.863 -4.472 23.158 1.00 91.00 94 THR A CA 1
ATOM 722 C C . THR A 1 94 ? -14.456 -3.212 22.544 1.00 91.00 94 THR A C 1
ATOM 724 O O . THR A 1 94 ? -14.529 -2.170 23.202 1.00 91.00 94 THR A O 1
ATOM 727 N N . VAL A 1 95 ? -14.923 -3.312 21.304 1.00 90.50 95 VAL A N 1
ATOM 728 C CA . VAL A 1 95 ? -15.543 -2.216 20.551 1.00 90.50 95 VAL A CA 1
ATOM 729 C C . VAL A 1 95 ? -16.999 -2.519 20.190 1.00 90.50 95 VAL A C 1
ATOM 731 O O . VAL A 1 95 ? -17.410 -3.672 20.078 1.00 90.50 95 VAL A O 1
ATOM 734 N N . ASN A 1 96 ? -17.805 -1.474 19.995 1.00 87.56 96 ASN A N 1
ATOM 735 C CA . ASN A 1 96 ? -19.241 -1.606 19.709 1.00 87.56 96 ASN A CA 1
ATOM 736 C C . ASN A 1 96 ? -19.567 -2.071 18.278 1.00 87.56 96 ASN A C 1
ATOM 738 O O . ASN A 1 96 ? -20.651 -2.595 18.019 1.00 87.56 96 ASN A O 1
ATOM 742 N N . THR A 1 97 ? -18.652 -1.861 17.340 1.00 76.06 97 THR A N 1
ATOM 743 C CA . THR A 1 97 ? -18.747 -2.274 15.940 1.00 76.06 97 THR A CA 1
ATOM 744 C C . THR A 1 97 ? -17.524 -3.107 15.614 1.00 76.06 97 THR A C 1
ATOM 746 O O . THR A 1 97 ? -16.415 -2.751 15.991 1.00 76.06 97 THR A O 1
ATOM 749 N N . GLY A 1 98 ? -17.724 -4.244 14.949 1.00 70.94 98 GLY A N 1
ATOM 750 C CA . GLY A 1 98 ? -16.680 -5.254 14.894 1.00 70.94 98 GLY A CA 1
ATOM 751 C C . GLY A 1 98 ? -15.360 -4.757 14.278 1.00 70.94 98 GLY A C 1
ATOM 752 O O . GLY A 1 98 ? -15.351 -4.379 13.111 1.00 70.94 98 GLY A O 1
ATOM 753 N N . ALA A 1 99 ? -14.256 -4.787 15.031 1.00 62.66 99 ALA A N 1
ATOM 754 C CA . ALA A 1 99 ? -12.876 -4.607 14.580 1.00 62.66 99 ALA A CA 1
ATOM 755 C C . ALA A 1 99 ? -12.567 -5.313 13.239 1.00 62.66 99 ALA A C 1
ATOM 757 O O . ALA A 1 99 ? -12.113 -4.652 12.305 1.00 62.66 99 ALA A O 1
ATOM 758 N N . VAL A 1 100 ? -12.908 -6.605 13.081 1.00 62.75 100 VAL A N 1
ATOM 759 C CA . VAL A 1 100 ? -12.658 -7.366 11.827 1.00 62.75 100 VAL A CA 1
ATOM 760 C C . VAL A 1 100 ? -13.493 -6.839 10.659 1.00 62.75 100 VAL A C 1
ATOM 762 O O . VAL A 1 100 ? -12.987 -6.629 9.560 1.00 62.75 100 VAL A O 1
ATOM 765 N N . VAL A 1 101 ? -14.779 -6.555 10.900 1.00 64.38 101 VAL A N 1
ATOM 766 C CA . VAL A 1 101 ? -15.696 -5.964 9.897 1.00 64.38 101 VAL A CA 1
ATOM 767 C C . VAL A 1 101 ? -15.172 -4.607 9.415 1.00 64.38 101 VAL A C 1
ATOM 769 O O . VAL A 1 101 ? -15.493 -4.111 8.329 1.00 64.38 101 VAL A O 1
ATOM 772 N N . ASN A 1 102 ? -14.326 -3.997 10.234 1.00 64.88 102 ASN A N 1
ATOM 773 C CA . ASN A 1 102 ? -13.768 -2.697 9.997 1.00 64.88 102 ASN A CA 1
ATOM 774 C C . ASN A 1 102 ? -12.358 -2.685 9.417 1.00 64.88 102 ASN A C 1
ATOM 776 O O . ASN A 1 102 ? -11.842 -1.606 9.137 1.00 64.88 102 ASN A O 1
ATOM 780 N N . GLY A 1 103 ? -11.843 -3.863 9.066 1.00 69.62 103 GLY A N 1
ATOM 781 C CA . GLY A 1 103 ? -10.608 -4.013 8.309 1.00 69.62 103 GLY A CA 1
ATOM 782 C C . GLY A 1 103 ? -9.349 -3.918 9.156 1.00 69.62 103 GLY A C 1
ATOM 783 O O . GLY A 1 103 ? -8.279 -3.871 8.570 1.00 69.62 103 GLY A O 1
ATOM 784 N N . PHE A 1 104 ? -9.473 -3.910 10.487 1.00 78.38 104 PHE A N 1
ATOM 785 C CA . PHE A 1 104 ? -8.317 -4.095 11.352 1.00 78.38 104 PHE A CA 1
ATOM 786 C C . PHE A 1 104 ? -7.805 -5.529 11.235 1.00 78.38 104 PHE A C 1
ATOM 788 O O . PHE A 1 104 ? -8.589 -6.483 11.220 1.00 78.38 104 PHE A O 1
ATOM 795 N N . ALA A 1 105 ? -6.488 -5.666 11.213 1.00 79.88 105 ALA A N 1
ATOM 796 C CA . ALA A 1 105 ? -5.739 -6.906 11.281 1.00 79.88 105 ALA A CA 1
ATOM 797 C C . ALA A 1 105 ? -4.702 -6.852 12.418 1.00 79.88 105 ALA A C 1
ATOM 799 O O . ALA A 1 105 ? -4.322 -5.789 12.913 1.00 79.88 105 ALA A O 1
ATOM 800 N N . ALA A 1 106 ? -4.225 -8.021 12.854 1.00 83.94 106 ALA A N 1
ATOM 801 C CA . ALA A 1 106 ? -3.062 -8.080 13.734 1.00 83.94 106 ALA A CA 1
ATOM 802 C C . ALA A 1 106 ? -1.844 -7.455 13.030 1.00 83.94 106 ALA A C 1
ATOM 804 O O . ALA A 1 106 ? -1.582 -7.747 11.865 1.00 83.94 106 ALA A O 1
ATOM 805 N N . GLY A 1 107 ? -1.106 -6.607 13.742 1.00 77.00 107 GLY A N 1
ATOM 806 C CA . GLY A 1 107 ? -0.008 -5.798 13.213 1.00 77.00 107 GLY A CA 1
ATOM 807 C C . GLY A 1 107 ? -0.413 -4.380 12.803 1.00 77.00 107 GLY A C 1
ATOM 808 O O . GLY A 1 107 ? 0.461 -3.514 12.730 1.00 77.00 107 GLY A O 1
ATOM 809 N N . ASP A 1 108 ? -1.707 -4.110 12.609 1.00 78.06 108 ASP A N 1
ATOM 810 C CA . ASP A 1 108 ? -2.177 -2.756 12.322 1.00 78.06 108 ASP A CA 1
ATOM 811 C C . ASP A 1 108 ? -1.995 -1.843 13.525 1.00 78.06 108 ASP A C 1
ATOM 813 O O . ASP A 1 108 ? -1.882 -2.282 14.672 1.00 78.06 108 ASP A O 1
ATOM 817 N N . LEU A 1 109 ? -2.005 -0.541 13.264 1.00 81.69 109 LEU A N 1
ATOM 818 C CA . LEU A 1 109 ? -2.078 0.432 14.335 1.00 81.69 109 LEU A CA 1
ATOM 819 C C . LEU A 1 109 ? -3.484 0.928 14.568 1.00 81.69 109 LEU A C 1
ATOM 821 O O . LEU A 1 109 ? -4.250 1.171 13.634 1.00 81.69 109 LEU A O 1
ATOM 825 N N . VAL A 1 110 ? -3.741 1.198 15.835 1.00 86.62 110 VAL A N 1
ATOM 826 C CA . VAL A 1 110 ? -4.949 1.824 16.327 1.00 86.62 110 VAL A CA 1
ATOM 827 C C . VAL A 1 110 ? -4.575 3.051 17.145 1.00 86.62 110 VAL A C 1
ATOM 829 O O . VAL A 1 110 ? -3.728 2.990 18.037 1.00 86.62 110 VAL A O 1
ATOM 832 N N . ASN A 1 111 ? -5.210 4.174 16.833 1.00 87.38 111 ASN A N 1
ATOM 833 C CA . ASN A 1 111 ? -5.245 5.326 17.716 1.00 87.38 111 ASN A CA 1
ATOM 834 C C . ASN A 1 111 ? -6.374 5.109 18.713 1.00 87.38 111 ASN A C 1
ATOM 836 O O . ASN A 1 111 ? -7.520 4.893 18.316 1.00 87.38 111 ASN A O 1
ATOM 840 N N . ILE A 1 112 ? -6.038 5.135 19.994 1.00 89.94 112 ILE A N 1
ATOM 841 C CA . ILE A 1 112 ? -7.004 5.132 21.080 1.00 89.94 112 ILE A CA 1
ATOM 842 C C . ILE A 1 112 ? -7.052 6.542 21.651 1.00 89.94 112 ILE A C 1
ATOM 844 O O . ILE A 1 112 ? -6.020 7.098 22.015 1.00 89.94 112 ILE A O 1
ATOM 848 N N . ASP A 1 113 ? -8.255 7.095 21.754 1.00 90.75 113 ASP A N 1
ATOM 849 C CA . ASP A 1 113 ? -8.504 8.450 22.237 1.00 90.75 113 ASP A CA 1
ATOM 850 C C . ASP A 1 113 ? -9.709 8.490 23.185 1.00 90.75 113 ASP A C 1
ATOM 852 O O . ASP A 1 113 ? -10.568 7.605 23.191 1.00 90.75 113 ASP A O 1
ATOM 856 N N . GLY A 1 114 ? -9.799 9.538 24.007 1.00 90.94 114 GLY A N 1
ATOM 857 C CA . GLY A 1 114 ? -10.921 9.734 24.934 1.00 90.94 114 GLY A CA 1
ATOM 858 C C . GLY A 1 114 ? -10.958 8.760 26.121 1.00 90.94 114 GLY A C 1
ATOM 859 O O . GLY A 1 114 ? -11.975 8.682 26.809 1.00 90.94 114 GLY A O 1
ATOM 860 N N . THR A 1 115 ? -9.863 8.043 26.363 1.00 92.56 115 THR A N 1
ATOM 861 C CA . THR A 1 115 ? -9.611 7.211 27.552 1.00 92.56 115 THR A CA 1
ATOM 862 C C . THR A 1 115 ? -8.831 8.016 28.602 1.00 92.56 115 THR A C 1
ATOM 864 O O . THR A 1 115 ? -8.343 9.115 28.323 1.00 92.56 115 THR A O 1
ATOM 867 N N . THR A 1 116 ? -8.696 7.509 29.828 1.00 92.94 116 THR A N 1
ATOM 868 C CA . THR A 1 116 ? -7.838 8.130 30.860 1.00 92.94 116 THR A CA 1
ATOM 869 C C . THR A 1 116 ? -6.399 7.613 30.796 1.00 92.94 116 THR A C 1
ATOM 871 O O . THR A 1 116 ? -5.459 8.370 31.028 1.00 92.94 116 THR A O 1
ATOM 874 N N . ASN A 1 117 ? -6.219 6.331 30.482 1.00 90.06 117 ASN A N 1
ATOM 875 C CA . ASN A 1 117 ? -4.967 5.595 30.651 1.00 90.06 117 ASN A CA 1
ATOM 876 C C . ASN A 1 117 ? -4.391 5.036 29.342 1.00 90.06 117 ASN A C 1
ATOM 878 O O . ASN A 1 117 ? -3.237 4.610 29.341 1.00 90.06 117 ASN A O 1
ATOM 882 N N . TYR A 1 118 ? -5.164 5.047 28.253 1.00 90.00 118 TYR A N 1
ATOM 883 C CA . TYR A 1 118 ? -4.831 4.380 26.990 1.00 90.00 118 TYR A CA 1
ATOM 884 C C . TYR A 1 118 ? -4.795 5.350 25.808 1.00 90.00 118 TYR A C 1
ATOM 886 O O . TYR A 1 118 ? -4.913 4.913 24.675 1.00 90.00 118 TYR A O 1
ATOM 894 N N . ASN A 1 119 ? -4.680 6.665 26.025 1.00 90.00 119 ASN A N 1
ATOM 895 C CA . ASN A 1 119 ? -4.599 7.587 24.894 1.00 90.00 119 ASN A CA 1
ATOM 896 C C . ASN A 1 119 ? -3.241 7.441 24.206 1.00 90.00 119 ASN A C 1
ATOM 898 O O . ASN A 1 119 ? -2.202 7.611 24.849 1.00 90.00 119 ASN A O 1
ATOM 902 N N . GLY A 1 120 ? -3.251 7.160 22.907 1.00 87.19 120 GLY A N 1
ATOM 903 C CA . GLY A 1 120 ? -2.040 6.983 22.120 1.00 87.19 120 GLY A CA 1
ATOM 904 C C . GLY A 1 120 ? -2.225 6.071 20.915 1.00 87.19 120 GLY A C 1
ATOM 905 O O . GLY A 1 120 ? -3.324 5.624 20.598 1.00 87.19 120 GLY A O 1
ATOM 906 N N . THR A 1 121 ? -1.114 5.782 20.246 1.00 85.50 121 THR A N 1
ATOM 907 C CA . THR A 1 121 ? -1.067 4.872 19.102 1.00 85.50 121 THR A CA 1
ATOM 908 C C . THR A 1 121 ? -0.477 3.537 19.532 1.00 85.50 121 THR A C 1
ATOM 910 O O . THR A 1 121 ? 0.606 3.488 20.118 1.00 85.50 121 THR A O 1
ATOM 913 N N . TYR A 1 122 ? -1.172 2.449 19.216 1.00 88.00 122 TYR A N 1
ATOM 914 C CA . TYR A 1 122 ? -0.802 1.097 19.620 1.00 88.00 122 TYR A CA 1
ATOM 915 C C . TYR A 1 122 ? -0.821 0.151 18.430 1.00 88.00 122 TYR A C 1
ATOM 917 O O . TYR A 1 122 ? -1.653 0.288 17.541 1.00 88.00 122 TYR A O 1
ATOM 925 N N . THR A 1 123 ? 0.060 -0.845 18.436 1.00 86.31 123 THR A N 1
ATOM 926 C CA . THR A 1 123 ? -0.020 -1.976 17.506 1.00 86.31 123 THR A CA 1
ATOM 927 C C . THR A 1 123 ? -1.014 -2.999 18.029 1.00 86.31 123 THR A C 1
ATOM 929 O O . THR A 1 123 ? -0.939 -3.381 19.197 1.00 86.31 123 THR A O 1
ATOM 932 N N . ILE A 1 124 ? -1.913 -3.474 17.177 1.00 88.56 124 ILE A N 1
ATOM 933 C CA . ILE A 1 124 ? -2.819 -4.575 17.484 1.00 88.56 124 ILE A CA 1
ATOM 934 C C . ILE A 1 124 ? -2.015 -5.871 17.483 1.00 88.56 124 ILE A C 1
ATOM 936 O O . ILE A 1 124 ? -1.428 -6.249 16.475 1.00 88.56 124 ILE A O 1
ATOM 940 N N . ALA A 1 125 ? -1.976 -6.561 18.617 1.00 90.69 125 ALA A N 1
ATOM 941 C CA . ALA A 1 125 ? -1.303 -7.845 18.755 1.00 90.69 125 ALA A CA 1
ATOM 942 C C . ALA A 1 125 ? -2.140 -8.985 18.173 1.00 90.69 125 ALA A C 1
ATOM 944 O O . ALA A 1 125 ? -1.633 -9.794 17.401 1.00 90.69 125 ALA A O 1
ATOM 945 N N . THR A 1 126 ? -3.417 -9.063 18.548 1.00 90.44 126 THR A N 1
ATOM 946 C CA . THR A 1 126 ? -4.328 -10.110 18.073 1.00 90.44 126 THR A CA 1
ATOM 947 C C . THR A 1 126 ? -5.729 -9.559 17.874 1.00 90.44 126 THR A C 1
ATOM 949 O O . THR A 1 126 ? -6.101 -8.561 18.483 1.00 90.44 126 THR A O 1
ATOM 952 N N . ILE A 1 127 ? -6.521 -10.225 17.041 1.00 89.44 127 ILE A N 1
ATOM 953 C CA . ILE A 1 127 ? -7.959 -9.988 16.934 1.00 89.44 127 ILE A CA 1
ATOM 954 C C . ILE A 1 127 ? -8.629 -11.318 17.245 1.00 89.44 127 ILE A C 1
ATOM 956 O O . ILE A 1 127 ? -8.470 -12.281 16.495 1.00 89.44 127 ILE A O 1
ATOM 960 N N . SER A 1 128 ? -9.267 -11.403 18.410 1.00 90.62 128 SER A N 1
ATOM 961 C CA . SER A 1 128 ? -9.801 -12.663 18.934 1.00 90.62 128 SER A CA 1
ATOM 962 C C . SER A 1 128 ? -11.182 -12.975 18.369 1.00 90.62 128 SER A C 1
ATOM 964 O O . SER A 1 128 ? -11.509 -14.144 18.170 1.00 90.62 128 SER A O 1
ATOM 966 N N . ASP A 1 129 ? -11.973 -11.946 18.070 1.00 90.31 129 ASP A N 1
ATOM 967 C CA . ASP A 1 129 ? -13.240 -12.074 17.366 1.00 90.31 129 ASP A CA 1
ATOM 968 C C . ASP A 1 129 ? -13.600 -10.788 16.610 1.00 90.31 129 ASP A C 1
ATOM 970 O O . ASP A 1 129 ? -12.786 -9.879 16.447 1.00 90.31 129 ASP A O 1
ATOM 974 N N . ALA A 1 130 ? -14.839 -10.713 16.118 1.00 87.12 130 ALA A N 1
ATOM 975 C CA . ALA A 1 130 ? -15.298 -9.551 15.387 1.00 87.12 130 ALA A CA 1
ATOM 976 C C . ALA A 1 130 ? -15.180 -8.256 16.195 1.00 87.12 130 ALA A C 1
ATOM 978 O O . ALA A 1 130 ? -14.922 -7.263 15.554 1.00 87.12 130 ALA A O 1
ATOM 979 N N . TYR A 1 131 ? -15.334 -8.229 17.519 1.00 92.06 131 TYR A N 1
ATOM 980 C CA . TYR A 1 131 ? -15.452 -7.034 18.370 1.00 92.06 131 TYR A CA 1
ATOM 981 C C . TYR A 1 131 ? -14.297 -6.836 19.349 1.00 92.06 131 TYR A C 1
ATOM 983 O O . TYR A 1 131 ? -14.270 -5.825 20.051 1.00 92.06 131 TYR A O 1
ATOM 991 N N . ILE A 1 132 ? -13.377 -7.790 19.423 1.00 91.69 132 ILE A N 1
ATOM 992 C CA . ILE A 1 132 ? -12.325 -7.805 20.424 1.00 91.69 132 ILE A CA 1
ATOM 993 C C . ILE A 1 132 ? -10.965 -7.884 19.741 1.00 91.69 132 ILE A C 1
ATOM 995 O O . ILE A 1 132 ? -10.688 -8.789 18.952 1.00 91.69 132 ILE A O 1
ATOM 999 N N . PHE A 1 133 ? -10.092 -6.948 20.093 1.00 92.06 133 PHE A N 1
ATOM 1000 C CA . PHE A 1 133 ? -8.687 -6.988 19.719 1.00 92.06 133 PHE A CA 1
ATOM 1001 C C . PHE A 1 133 ? -7.811 -6.763 20.940 1.00 92.06 133 PHE A C 1
ATOM 1003 O O . PHE A 1 133 ? -8.267 -6.225 21.947 1.00 92.06 133 PHE A O 1
ATOM 1010 N N . THR A 1 134 ? -6.550 -7.172 20.846 1.00 93.38 134 THR A N 1
ATOM 1011 C CA . THR A 1 134 ? -5.548 -6.855 21.853 1.00 93.38 134 THR A CA 1
ATOM 1012 C C . THR A 1 134 ? -4.476 -5.920 21.326 1.00 93.38 134 THR A C 1
ATOM 1014 O O . THR A 1 134 ? -4.170 -5.951 20.137 1.00 93.38 134 THR A O 1
ATOM 1017 N N . ILE A 1 135 ? -3.881 -5.099 22.190 1.00 92.31 135 ILE A N 1
ATOM 1018 C CA . ILE A 1 135 ? -2.717 -4.264 21.854 1.00 92.31 135 ILE A CA 1
ATOM 1019 C C . ILE A 1 135 ? -1.408 -4.905 22.332 1.00 92.31 135 ILE A C 1
ATOM 1021 O O . ILE A 1 135 ? -1.370 -5.591 23.348 1.00 92.31 135 ILE A O 1
ATOM 1025 N N . ALA A 1 136 ? -0.319 -4.689 21.593 1.00 87.38 136 ALA A N 1
ATOM 1026 C CA . ALA A 1 136 ? 0.994 -5.286 21.864 1.00 87.38 136 ALA A CA 1
ATOM 1027 C C . ALA A 1 136 ? 1.792 -4.574 22.970 1.00 87.38 136 ALA A C 1
ATOM 1029 O O . ALA A 1 136 ? 2.755 -5.127 23.499 1.00 87.38 136 ALA A O 1
ATOM 1030 N N . SER A 1 137 ? 1.437 -3.330 23.299 1.00 82.94 137 SER A N 1
ATOM 1031 C CA . SER A 1 137 ? 2.151 -2.540 24.305 1.00 82.94 137 SER A CA 1
ATOM 1032 C C . SER A 1 137 ? 1.671 -2.888 25.706 1.00 82.94 137 SER A C 1
ATOM 1034 O O . SER A 1 137 ? 0.476 -2.851 25.951 1.00 82.94 137 SER A O 1
ATOM 1036 N N . THR A 1 138 ? 2.591 -3.101 26.646 1.00 77.31 138 THR A N 1
ATOM 1037 C CA . THR A 1 138 ? 2.291 -3.182 28.090 1.00 77.31 138 THR A CA 1
ATOM 1038 C C . THR A 1 138 ? 2.624 -1.880 28.829 1.00 77.31 138 THR A C 1
ATOM 1040 O O . THR A 1 138 ? 2.570 -1.821 30.055 1.00 77.31 138 THR A O 1
ATOM 1043 N N . ALA A 1 139 ? 3.060 -0.841 28.108 1.00 75.88 139 ALA A N 1
ATOM 1044 C CA . ALA A 1 139 ? 3.563 0.408 28.677 1.00 75.88 139 ALA A CA 1
ATOM 1045 C C . ALA A 1 139 ? 2.439 1.437 28.880 1.00 75.88 139 ALA A C 1
ATOM 1047 O O . ALA A 1 139 ? 2.497 2.549 28.360 1.00 75.88 139 ALA A O 1
ATOM 1048 N N . HIS A 1 140 ? 1.401 1.058 29.617 1.00 78.62 140 HIS A N 1
ATOM 1049 C CA . HIS A 1 140 ? 0.297 1.936 29.998 1.00 78.62 140 HIS A CA 1
ATOM 1050 C C . HIS A 1 140 ? -0.266 1.508 31.361 1.00 78.62 140 HIS A C 1
ATOM 1052 O O . HIS A 1 140 ? 0.112 0.474 31.913 1.00 78.62 140 HIS A O 1
ATOM 1058 N N . ASN A 1 141 ? -1.114 2.341 31.964 1.00 81.38 141 ASN A N 1
ATOM 1059 C CA . ASN A 1 141 ? -1.682 2.034 33.273 1.00 81.38 141 ASN A CA 1
ATOM 1060 C C . ASN A 1 141 ? -2.823 1.016 33.122 1.00 81.38 141 ASN A C 1
ATOM 1062 O O . ASN A 1 141 ? -3.827 1.320 32.485 1.00 81.38 141 ASN A O 1
ATOM 1066 N N . ALA A 1 142 ? -2.671 -0.155 33.745 1.00 83.25 142 ALA A N 1
ATOM 1067 C CA . ALA A 1 142 ? -3.589 -1.297 33.690 1.00 83.25 142 ALA A CA 1
ATOM 1068 C C . ALA A 1 142 ? -4.897 -1.087 34.482 1.00 83.25 142 ALA A C 1
ATOM 1070 O O . ALA A 1 142 ? -5.356 -1.945 35.230 1.00 83.25 142 ALA A O 1
ATOM 1071 N N . ALA A 1 143 ? -5.499 0.094 34.384 1.00 89.44 143 ALA A N 1
ATOM 1072 C CA . ALA A 1 143 ? -6.830 0.333 34.919 1.00 89.44 143 ALA A CA 1
ATOM 1073 C C . ALA A 1 143 ? -7.871 -0.049 33.862 1.00 89.44 143 ALA A C 1
ATOM 1075 O O . ALA A 1 143 ? -7.678 0.220 32.681 1.00 89.44 143 ALA A O 1
ATOM 1076 N N . ALA A 1 144 ? -8.978 -0.665 34.276 1.00 91.69 144 ALA A N 1
ATOM 1077 C CA . ALA A 1 144 ? -10.078 -0.949 33.360 1.00 91.69 144 ALA A CA 1
ATOM 1078 C C . ALA A 1 144 ? -10.780 0.350 32.933 1.00 91.69 144 ALA A C 1
ATOM 1080 O O . ALA A 1 144 ? -10.972 1.253 33.754 1.00 91.69 144 ALA A O 1
ATOM 1081 N N . GLU A 1 145 ? -11.226 0.413 31.681 1.00 93.19 145 GLU A N 1
ATOM 1082 C CA . GLU A 1 145 ? -11.997 1.538 31.141 1.00 93.19 145 GLU A CA 1
ATOM 1083 C C . GLU A 1 145 ? -13.240 1.065 30.386 1.00 93.19 145 GLU A C 1
ATOM 1085 O O . GLU A 1 145 ? -13.351 -0.093 30.000 1.00 93.19 145 GLU A O 1
ATOM 1090 N N . SER A 1 146 ? -14.221 1.951 30.214 1.00 93.06 146 SER A N 1
ATOM 1091 C CA . SER A 1 146 ? -15.514 1.625 29.574 1.00 93.06 146 SER A CA 1
ATOM 1092 C C . SER A 1 146 ? -15.935 2.638 28.511 1.00 93.06 146 SER A C 1
ATOM 1094 O O . SER A 1 146 ? -17.050 2.589 27.996 1.00 93.06 146 SER A O 1
ATOM 1096 N N . THR A 1 147 ? -15.048 3.577 28.197 1.00 93.06 147 THR A N 1
ATOM 1097 C CA . THR A 1 147 ? -15.277 4.652 27.238 1.00 93.06 147 THR A CA 1
ATOM 1098 C C . THR A 1 147 ? -14.000 4.912 26.469 1.00 93.06 147 THR A C 1
ATOM 1100 O O . THR A 1 147 ? -12.912 4.664 26.976 1.00 93.06 147 THR A O 1
ATOM 1103 N N . GLY A 1 148 ? -14.142 5.463 25.274 1.00 91.94 148 GLY A N 1
ATOM 1104 C CA . GLY A 1 148 ? -13.037 5.846 24.414 1.00 91.94 148 GLY A CA 1
ATOM 1105 C C . GLY A 1 148 ? -13.413 5.608 22.965 1.00 91.94 148 GLY A C 1
AT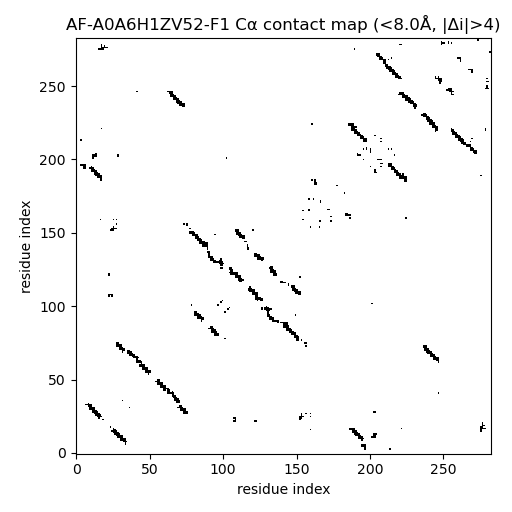OM 1106 O O . GLY A 1 148 ? -14.512 5.133 22.655 1.00 91.94 148 GLY A O 1
ATOM 1107 N N . GLN A 1 149 ? -12.497 5.936 22.075 1.00 90.81 149 GLN A N 1
ATOM 1108 C CA . GLN A 1 149 ? -12.607 5.611 20.671 1.00 90.81 149 GLN A CA 1
ATOM 1109 C C . GLN A 1 149 ? -11.330 4.951 20.196 1.00 90.81 149 GLN A C 1
ATOM 1111 O O . GLN A 1 149 ? -10.242 5.320 20.617 1.00 90.81 149 GLN A O 1
ATOM 1116 N N . ALA A 1 150 ? -11.497 3.965 19.327 1.00 87.94 150 ALA A N 1
ATOM 1117 C CA . ALA A 1 150 ? -10.420 3.335 18.590 1.00 87.94 150 ALA A CA 1
ATOM 1118 C C . ALA A 1 150 ? -10.600 3.723 17.122 1.00 87.94 150 ALA A C 1
ATOM 1120 O O . ALA A 1 150 ? -11.676 3.513 16.566 1.00 87.94 150 ALA A O 1
ATOM 1121 N N . SER A 1 151 ? -9.591 4.310 16.496 1.00 84.06 151 SER A N 1
ATOM 1122 C CA . SER A 1 151 ? -9.627 4.714 15.090 1.00 84.06 151 SER A CA 1
ATOM 1123 C C . SER A 1 151 ? -8.387 4.219 14.357 1.00 84.06 151 SER A C 1
ATOM 1125 O O . SER A 1 151 ? -7.338 3.982 14.959 1.00 84.06 151 SER A O 1
ATOM 1127 N N . HIS A 1 152 ? -8.503 4.026 13.044 1.00 76.44 152 HIS A N 1
ATOM 1128 C CA . HIS A 1 152 ? -7.315 3.808 12.222 1.00 76.44 152 HIS A CA 1
ATOM 1129 C C . HIS A 1 152 ? -6.435 5.058 12.263 1.00 76.44 152 HIS A C 1
ATOM 1131 O O . HIS A 1 152 ? -6.945 6.176 12.257 1.00 76.44 152 HIS A O 1
ATOM 1137 N N . CYS A 1 153 ? -5.117 4.882 12.192 1.00 67.31 153 CYS A N 1
ATOM 1138 C CA . CYS A 1 153 ? -4.161 5.985 12.037 1.00 67.31 153 CYS A CA 1
ATOM 1139 C C . CYS A 1 153 ? -4.194 6.606 10.625 1.00 67.31 153 CYS A C 1
ATOM 1141 O O . CYS A 1 153 ? -3.150 6.914 10.051 1.00 67.31 153 CYS A O 1
ATOM 1143 N N . ASN A 1 154 ? -5.375 6.740 10.019 1.00 61.25 154 ASN A N 1
ATOM 1144 C CA . ASN A 1 154 ? -5.493 7.183 8.644 1.00 61.25 154 ASN A CA 1
ATOM 1145 C C . ASN A 1 154 ? -5.361 8.703 8.590 1.00 61.25 154 ASN A C 1
ATOM 1147 O O . ASN A 1 154 ? -6.240 9.449 9.008 1.00 61.25 154 ASN A O 1
ATOM 1151 N N . THR A 1 155 ? -4.229 9.151 8.072 1.00 63.88 155 THR A N 1
ATOM 1152 C CA . THR A 1 155 ? -3.985 10.556 7.757 1.00 63.88 155 THR A CA 1
ATOM 1153 C C . THR A 1 155 ? -4.748 10.845 6.470 1.00 63.88 155 THR A C 1
ATOM 1155 O O . THR A 1 155 ? -4.693 10.047 5.531 1.00 63.88 155 THR A O 1
ATOM 1158 N N . GLY A 1 156 ? -5.541 11.920 6.422 1.00 73.75 156 GLY A N 1
ATOM 1159 C CA . GLY A 1 156 ? -6.328 12.231 5.226 1.00 73.75 156 GLY A CA 1
ATOM 1160 C C . GLY A 1 156 ? -5.446 12.188 3.969 1.00 73.75 156 GLY A C 1
ATOM 1161 O O . GLY A 1 156 ? -4.273 12.554 4.030 1.00 73.75 156 GLY A O 1
ATOM 1162 N N . LEU A 1 157 ? -5.993 11.755 2.825 1.00 79.38 157 LEU A N 1
ATOM 1163 C CA . LEU A 1 157 ? -5.237 11.512 1.578 1.00 79.38 157 LEU A CA 1
ATOM 1164 C C . LEU A 1 157 ? -4.163 12.572 1.277 1.00 79.38 157 LEU A C 1
ATOM 1166 O O . LEU A 1 157 ? -3.053 12.254 0.860 1.00 79.38 157 LEU A O 1
ATOM 1170 N N . PHE A 1 158 ? -4.506 13.846 1.458 1.00 78.62 158 PHE A N 1
ATOM 1171 C CA . PHE A 1 158 ? -3.590 14.938 1.169 1.00 78.62 158 PHE A CA 1
ATOM 1172 C C . PHE A 1 158 ? -2.353 14.930 2.079 1.00 78.62 158 PHE A C 1
ATOM 1174 O O . PHE A 1 158 ? -1.241 15.124 1.595 1.00 78.62 158 PHE A O 1
ATOM 1181 N N . GLN A 1 159 ? -2.523 14.675 3.376 1.00 78.44 159 GLN A N 1
ATOM 1182 C CA . GLN A 1 159 ? -1.422 14.639 4.342 1.00 78.44 159 GLN A CA 1
ATOM 1183 C C . GLN A 1 159 ? -0.478 13.471 4.095 1.00 78.44 159 GLN A C 1
ATOM 1185 O O . GLN A 1 159 ? 0.738 13.618 4.212 1.00 78.44 159 GLN A O 1
ATOM 1190 N N . HIS A 1 160 ? -1.032 12.338 3.669 1.00 82.50 160 HIS A N 1
ATOM 1191 C CA . HIS A 1 160 ? -0.252 11.168 3.297 1.00 82.50 160 HIS A CA 1
ATOM 1192 C C . HIS A 1 160 ? 0.797 11.478 2.214 1.00 82.50 160 HIS A C 1
ATOM 1194 O O . HIS A 1 160 ? 1.895 10.926 2.230 1.00 82.50 160 HIS A O 1
ATOM 1200 N N . PHE A 1 161 ? 0.487 12.413 1.311 1.00 85.12 161 PHE A N 1
ATOM 1201 C CA . PHE A 1 161 ? 1.369 12.831 0.222 1.00 85.12 161 PHE A CA 1
ATOM 1202 C C . PHE A 1 161 ? 2.114 14.152 0.458 1.00 85.12 161 PHE A C 1
ATOM 1204 O O . PHE A 1 161 ? 3.052 14.465 -0.280 1.00 85.12 161 PHE A O 1
ATOM 1211 N N . ALA A 1 162 ? 1.699 14.957 1.437 1.00 76.38 162 ALA A N 1
ATOM 1212 C CA . ALA A 1 162 ? 2.231 16.303 1.644 1.00 76.38 162 ALA A CA 1
ATOM 1213 C C . ALA A 1 162 ? 3.648 16.328 2.247 1.00 76.38 162 ALA A C 1
ATOM 1215 O O . ALA A 1 162 ? 4.340 17.338 2.089 1.00 76.38 162 ALA A O 1
ATOM 1216 N N . GLY A 1 163 ? 4.105 15.225 2.851 1.00 72.56 163 GLY A N 1
ATOM 1217 C CA . GLY A 1 163 ? 5.376 15.166 3.576 1.00 72.56 163 GLY A CA 1
ATOM 1218 C C . GLY A 1 163 ? 5.323 15.831 4.950 1.00 72.56 163 GLY A C 1
ATOM 1219 O O . GLY A 1 163 ? 4.376 16.539 5.280 1.00 72.56 163 GLY A O 1
ATOM 1220 N N . GLY A 1 164 ? 6.363 15.604 5.755 1.00 71.88 164 GLY A N 1
ATOM 1221 C CA . GLY A 1 164 ? 6.523 16.244 7.066 1.00 71.88 164 GLY A CA 1
ATOM 1222 C C . GLY A 1 164 ? 5.719 15.610 8.207 1.00 71.88 164 GLY A C 1
ATOM 1223 O O . GLY A 1 164 ? 5.294 14.454 8.128 1.00 71.88 164 GLY A O 1
ATOM 1224 N N . THR A 1 165 ? 5.585 16.368 9.300 1.00 70.12 165 THR A N 1
ATOM 1225 C CA . THR A 1 165 ? 4.776 15.996 10.468 1.00 70.12 165 THR A CA 1
ATOM 1226 C C . THR A 1 165 ? 3.302 16.132 10.118 1.00 70.12 165 THR A C 1
ATOM 1228 O O . THR A 1 165 ? 2.884 17.169 9.608 1.00 70.12 165 THR A O 1
ATOM 1231 N N . HIS A 1 166 ? 2.520 15.096 10.408 1.00 69.62 166 HIS A N 1
ATOM 1232 C CA . HIS A 1 166 ? 1.076 15.129 10.197 1.00 69.62 166 HIS A CA 1
ATOM 1233 C C . HIS A 1 166 ? 0.417 16.184 11.072 1.00 69.62 166 HIS A C 1
ATOM 1235 O O . HIS A 1 166 ? 0.694 16.273 12.268 1.00 69.62 166 HIS A O 1
ATOM 1241 N N . ASP A 1 167 ? -0.466 16.966 10.460 1.00 69.31 167 ASP A N 1
ATOM 1242 C CA . ASP A 1 167 ? -1.371 17.838 11.193 1.00 69.31 167 ASP A CA 1
ATOM 1243 C C . ASP A 1 167 ? -2.473 16.960 11.803 1.00 69.31 167 ASP A C 1
ATOM 1245 O O . ASP A 1 167 ? -3.173 16.239 11.100 1.00 69.31 167 ASP A O 1
ATOM 1249 N N . THR A 1 168 ? -2.578 16.958 13.126 1.00 69.44 168 THR A N 1
ATOM 1250 C CA . THR A 1 168 ? -3.605 16.204 13.861 1.00 69.44 168 THR A CA 1
ATOM 1251 C C . THR A 1 168 ? -4.728 17.116 14.351 1.00 69.44 168 THR A C 1
ATOM 1253 O O . THR A 1 168 ? -5.522 16.716 15.200 1.00 69.44 168 THR A O 1
ATOM 1256 N N . THR A 1 169 ? -4.757 18.373 13.903 1.00 69.38 169 THR A N 1
ATOM 1257 C CA . THR A 1 169 ? -5.733 19.368 14.338 1.00 69.38 169 THR A CA 1
ATOM 1258 C C . THR A 1 169 ? -6.801 19.564 13.274 1.00 69.38 169 THR A C 1
ATOM 1260 O O . THR A 1 169 ? -6.515 19.938 12.144 1.00 69.38 169 THR A O 1
ATOM 1263 N N . GLU A 1 170 ? -8.056 19.307 13.638 1.00 72.00 170 GLU A N 1
ATOM 1264 C CA . GLU A 1 170 ? -9.182 19.516 12.730 1.00 72.00 170 GLU A CA 1
ATOM 1265 C C . GLU A 1 170 ? -9.661 20.982 12.754 1.00 72.00 170 GLU A C 1
ATOM 1267 O O . GLU A 1 170 ? -9.842 21.547 13.841 1.00 72.00 170 GLU A O 1
ATOM 1272 N N . PRO A 1 171 ? -9.927 21.611 11.590 1.00 75.94 171 PRO A N 1
ATOM 1273 C CA . PRO A 1 171 ? -9.831 21.041 10.243 1.00 75.94 171 PRO A CA 1
ATOM 1274 C C . PRO A 1 171 ? -8.379 20.881 9.773 1.00 75.94 171 PRO A C 1
ATOM 1276 O O . PRO A 1 171 ? -7.603 21.826 9.900 1.00 75.94 171 PRO A O 1
ATOM 1279 N N . LEU A 1 172 ? -8.054 19.742 9.151 1.00 70.88 172 LEU A N 1
ATOM 1280 C CA . LEU A 1 172 ? -6.720 19.519 8.579 1.00 70.88 172 LEU A CA 1
ATOM 1281 C C . LEU A 1 172 ? -6.376 20.612 7.561 1.00 70.88 172 LEU A C 1
ATOM 1283 O O . LEU A 1 172 ? -7.096 20.813 6.574 1.00 70.88 172 LEU A O 1
ATOM 1287 N N . THR A 1 173 ? -5.251 21.297 7.758 1.00 71.69 173 THR A N 1
ATOM 1288 C CA . THR A 1 173 ? -4.794 22.344 6.837 1.00 71.69 173 THR A CA 1
ATOM 1289 C C . THR A 1 173 ? -3.470 21.981 6.180 1.00 71.69 173 THR A C 1
ATOM 1291 O O . THR A 1 173 ? -2.612 21.309 6.745 1.00 71.69 173 THR A O 1
ATOM 1294 N N . THR A 1 174 ? -3.289 22.416 4.929 1.00 70.69 174 THR A N 1
ATOM 1295 C CA . THR A 1 174 ? -1.957 22.380 4.320 1.00 70.69 174 THR A CA 1
ATOM 1296 C C . THR A 1 174 ? -1.090 23.387 5.050 1.00 70.69 174 THR A C 1
ATOM 1298 O O . THR A 1 174 ? -1.403 24.576 5.035 1.00 70.69 174 THR A O 1
ATOM 1301 N N . ASP A 1 175 ? 0.009 22.933 5.640 1.00 71.88 175 ASP A N 1
ATOM 1302 C CA . ASP A 1 175 ? 0.979 23.843 6.226 1.00 71.88 175 ASP A CA 1
ATOM 1303 C C . ASP A 1 175 ? 1.553 24.762 5.130 1.00 71.88 175 ASP A C 1
ATOM 1305 O O . ASP A 1 175 ? 2.181 24.318 4.165 1.00 71.88 175 ASP A O 1
ATOM 1309 N N . THR A 1 176 ? 1.286 26.063 5.256 1.00 74.00 176 THR A N 1
ATOM 1310 C CA . THR A 1 176 ? 1.770 27.111 4.345 1.00 74.00 176 THR A CA 1
ATOM 1311 C C . THR A 1 176 ? 2.982 27.864 4.895 1.00 74.00 176 THR A C 1
ATOM 1313 O O . THR A 1 176 ? 3.400 28.849 4.292 1.00 74.00 176 THR A O 1
ATOM 1316 N N . THR A 1 177 ? 3.529 27.466 6.048 1.00 74.19 177 THR A N 1
ATOM 1317 C CA . THR A 1 177 ? 4.650 28.169 6.702 1.00 74.19 177 THR A CA 1
ATOM 1318 C C . THR A 1 177 ? 6.014 27.859 6.082 1.00 74.19 177 THR A C 1
ATOM 1320 O O . THR A 1 177 ? 6.997 28.545 6.366 1.00 74.19 177 THR A O 1
ATOM 1323 N N . TRP A 1 178 ? 6.072 26.870 5.189 1.00 69.75 178 TRP A N 1
ATOM 1324 C CA . TRP A 1 178 ? 7.270 26.483 4.452 1.00 69.75 178 TRP A CA 1
ATOM 1325 C C . TRP A 1 178 ? 7.787 27.648 3.603 1.00 69.75 178 TRP A C 1
ATOM 1327 O O . TRP A 1 178 ? 7.039 28.278 2.849 1.00 69.75 178 TRP A O 1
ATOM 1337 N N . GLY A 1 179 ? 9.089 27.926 3.707 1.00 76.06 179 GLY A N 1
ATOM 1338 C CA . GLY A 1 179 ? 9.743 28.929 2.872 1.00 76.06 179 GLY A CA 1
ATOM 1339 C C . GLY A 1 179 ? 9.580 28.607 1.383 1.00 76.06 179 GLY A C 1
ATOM 1340 O O . GLY A 1 179 ? 9.535 27.443 0.985 1.00 76.06 179 GLY A O 1
ATOM 1341 N N . ALA A 1 180 ? 9.497 29.636 0.538 1.00 70.44 180 ALA A N 1
ATOM 1342 C CA . ALA A 1 180 ? 9.459 29.447 -0.910 1.00 70.44 180 ALA A CA 1
ATOM 1343 C C . ALA A 1 180 ? 10.728 28.699 -1.382 1.00 70.44 180 ALA A C 1
ATOM 1345 O O . ALA A 1 180 ? 11.826 29.247 -1.310 1.00 70.44 180 ALA A O 1
ATOM 1346 N N . GLY A 1 181 ? 10.589 27.454 -1.855 1.00 65.00 181 GLY A N 1
ATOM 1347 C CA . GLY A 1 181 ? 11.717 26.612 -2.271 1.00 65.00 181 GLY A CA 1
ATOM 1348 C C . GLY A 1 181 ? 11.376 25.121 -2.403 1.00 65.00 181 GLY A C 1
ATOM 1349 O O . GLY A 1 181 ? 10.254 24.696 -2.133 1.00 65.00 181 GLY A O 1
ATOM 1350 N N . ILE A 1 182 ? 12.353 24.318 -2.846 1.00 55.00 182 ILE A N 1
ATOM 1351 C CA . ILE A 1 182 ? 12.259 22.849 -2.952 1.00 55.00 182 ILE A CA 1
ATOM 1352 C C . ILE A 1 182 ? 12.620 22.244 -1.588 1.00 55.00 182 ILE A C 1
ATOM 1354 O O . ILE A 1 182 ? 13.672 21.634 -1.454 1.00 55.00 182 ILE A O 1
ATOM 1358 N N . ASP A 1 183 ? 11.794 22.454 -0.564 1.00 52.44 183 ASP A N 1
ATOM 1359 C CA . ASP A 1 183 ? 12.121 21.982 0.793 1.00 52.44 183 ASP A CA 1
ATOM 1360 C C . ASP A 1 183 ? 11.029 21.086 1.379 1.00 52.44 183 ASP A C 1
ATOM 1362 O O . ASP A 1 183 ? 10.662 21.170 2.544 1.00 52.44 183 ASP A O 1
ATOM 1366 N N . ARG A 1 184 ? 10.476 20.201 0.540 1.00 68.75 184 ARG A N 1
ATOM 1367 C CA . ARG A 1 184 ? 9.746 19.038 1.047 1.00 68.75 184 ARG A CA 1
ATOM 1368 C C . ARG A 1 184 ? 10.705 17.866 1.069 1.00 68.75 184 ARG A C 1
ATOM 1370 O O . ARG A 1 184 ? 11.127 17.404 0.004 1.00 68.75 184 ARG A O 1
ATOM 1377 N N . THR A 1 185 ? 11.005 17.360 2.264 1.00 74.69 185 THR A N 1
ATOM 1378 C CA . THR A 1 185 ? 11.504 15.993 2.416 1.00 74.69 185 THR A CA 1
ATOM 1379 C C . THR A 1 185 ? 10.490 15.097 1.731 1.00 74.69 185 THR A C 1
ATOM 1381 O O . THR A 1 185 ? 9.377 14.916 2.220 1.00 74.69 185 THR A O 1
ATOM 1384 N N . ARG A 1 186 ? 10.832 14.616 0.534 1.00 81.50 186 ARG A N 1
ATOM 1385 C CA . ARG A 1 186 ? 9.963 13.683 -0.170 1.00 81.50 186 ARG A CA 1
ATOM 1386 C C . ARG A 1 186 ? 9.890 12.432 0.681 1.00 81.50 186 ARG A C 1
ATOM 1388 O O . ARG A 1 186 ? 10.910 11.976 1.206 1.00 81.50 186 ARG A O 1
ATOM 1395 N N . ASP A 1 187 ? 8.707 11.860 0.757 1.00 87.31 187 ASP A N 1
ATOM 1396 C CA . ASP A 1 187 ? 8.532 10.558 1.368 1.00 87.31 187 ASP A CA 1
ATOM 1397 C C . ASP A 1 187 ? 8.856 9.455 0.370 1.00 87.31 187 ASP A C 1
ATOM 1399 O O . ASP A 1 187 ? 8.973 9.688 -0.843 1.00 87.31 187 ASP A O 1
ATOM 1403 N N . ARG A 1 188 ? 9.080 8.261 0.904 1.00 90.25 188 ARG A N 1
ATOM 1404 C CA . ARG A 1 188 ? 9.162 7.030 0.124 1.00 90.25 188 ARG A CA 1
ATOM 1405 C C . ARG A 1 188 ? 7.882 6.258 0.327 1.00 90.25 188 ARG A C 1
ATOM 1407 O O . ARG A 1 188 ? 7.312 6.309 1.411 1.00 90.25 188 ARG A O 1
ATOM 1414 N N . PHE A 1 189 ? 7.472 5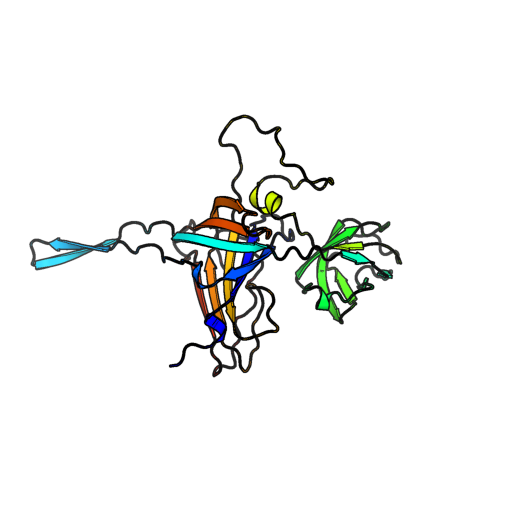.537 -0.699 1.00 92.62 189 PHE A N 1
ATOM 1415 C CA . PHE A 1 189 ? 6.274 4.723 -0.665 1.00 92.62 189 PHE A CA 1
ATOM 1416 C C . PHE A 1 189 ? 6.581 3.317 -1.168 1.00 92.62 189 PHE A C 1
ATOM 1418 O O . PHE A 1 189 ? 7.359 3.132 -2.102 1.00 92.62 189 PHE A O 1
ATOM 1425 N N . ARG A 1 190 ? 5.923 2.328 -0.582 1.00 94.12 190 ARG A N 1
ATOM 1426 C CA . ARG A 1 190 ? 5.624 1.076 -1.253 1.00 94.12 190 ARG A CA 1
ATOM 1427 C C . ARG A 1 190 ? 4.266 1.222 -1.913 1.00 94.12 190 ARG A C 1
ATOM 1429 O O . ARG A 1 190 ? 3.315 1.645 -1.263 1.00 94.12 190 ARG A O 1
ATOM 1436 N N . VAL A 1 191 ? 4.170 0.830 -3.173 1.00 95.56 191 VAL A N 1
ATOM 1437 C CA . VAL A 1 191 ? 2.891 0.725 -3.872 1.00 95.56 191 VAL A CA 1
ATOM 1438 C C . VAL A 1 191 ? 2.689 -0.722 -4.285 1.00 95.56 191 VAL A C 1
ATOM 1440 O O . VAL A 1 191 ? 3.515 -1.283 -5.004 1.00 95.56 191 VAL A O 1
ATOM 1443 N N . ALA A 1 192 ? 1.606 -1.322 -3.804 1.00 96.31 192 ALA A N 1
ATOM 1444 C CA . ALA A 1 192 ? 1.151 -2.642 -4.208 1.00 96.31 192 ALA A CA 1
ATOM 1445 C C . ALA A 1 192 ? -0.149 -2.502 -5.004 1.00 96.31 192 ALA A C 1
ATOM 1447 O O . ALA A 1 192 ? -1.062 -1.800 -4.572 1.00 96.31 192 ALA A O 1
ATOM 1448 N N . ILE A 1 193 ? -0.228 -3.164 -6.155 1.00 96.69 193 ILE A N 1
ATOM 1449 C CA . ILE A 1 193 ? -1.410 -3.199 -7.021 1.00 96.69 193 ILE A CA 1
ATOM 1450 C C . ILE A 1 193 ? -1.762 -4.660 -7.226 1.00 96.69 193 ILE A C 1
ATOM 1452 O O . ILE A 1 193 ? -0.907 -5.431 -7.658 1.00 96.69 193 ILE A O 1
ATOM 1456 N N . MET A 1 194 ? -2.991 -5.047 -6.904 1.00 95.69 194 MET A N 1
ATOM 1457 C CA . MET A 1 194 ? -3.418 -6.436 -6.955 1.00 95.69 194 MET A CA 1
ATOM 1458 C C . MET A 1 194 ? -4.740 -6.606 -7.691 1.00 95.69 194 MET A C 1
ATOM 1460 O O . MET A 1 194 ? -5.744 -5.977 -7.358 1.00 95.69 194 MET A O 1
ATOM 1464 N N . TRP A 1 195 ? -4.730 -7.523 -8.648 1.00 94.69 195 TRP A N 1
ATOM 1465 C CA . TRP A 1 195 ? -5.908 -8.067 -9.308 1.00 94.69 195 TRP A CA 1
ATOM 1466 C C . TRP A 1 195 ? -6.192 -9.425 -8.692 1.00 94.69 195 TRP A C 1
ATOM 1468 O O . TRP A 1 195 ? -5.289 -10.258 -8.645 1.00 94.69 195 TRP A O 1
ATOM 1478 N N . THR A 1 196 ? -7.405 -9.649 -8.201 1.00 93.06 196 THR A N 1
ATOM 1479 C CA . THR A 1 196 ? -7.779 -10.903 -7.538 1.00 93.06 196 THR A CA 1
ATOM 1480 C C . THR A 1 196 ? -9.265 -11.187 -7.725 1.00 93.06 196 THR A C 1
ATOM 1482 O O . THR A 1 196 ? -10.066 -10.253 -7.740 1.00 93.06 196 THR A O 1
ATOM 1485 N N . ASP A 1 197 ? -9.637 -12.459 -7.865 1.00 92.00 197 ASP A N 1
ATOM 1486 C CA . ASP A 1 197 ? -11.035 -12.919 -7.772 1.00 92.00 197 ASP A CA 1
ATOM 1487 C C . ASP A 1 197 ? -11.486 -13.157 -6.322 1.00 92.00 197 ASP A C 1
ATOM 1489 O O . ASP A 1 197 ? -12.686 -13.246 -6.057 1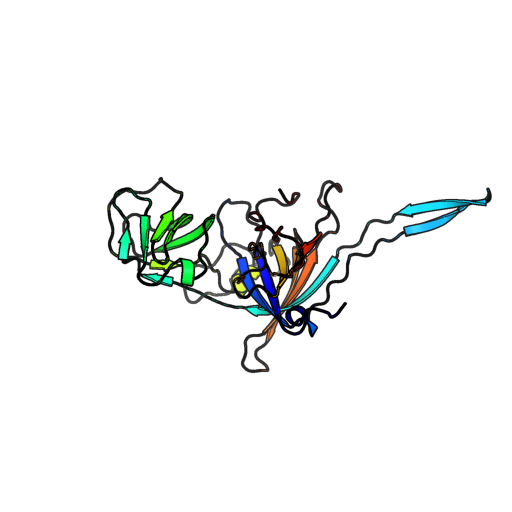.00 92.00 197 ASP A O 1
ATOM 1493 N N . ASP A 1 198 ? -10.546 -13.226 -5.375 1.00 91.31 198 ASP A N 1
ATOM 1494 C CA . ASP A 1 198 ? -10.860 -13.372 -3.957 1.00 91.31 198 ASP A CA 1
ATOM 1495 C C . ASP A 1 198 ? -11.560 -12.126 -3.392 1.00 91.31 198 ASP A C 1
ATOM 1497 O O . ASP A 1 198 ? -10.937 -11.130 -3.015 1.00 91.31 198 ASP A O 1
ATOM 1501 N N . VAL A 1 199 ? -12.883 -12.224 -3.285 1.00 88.88 199 VAL A N 1
ATOM 1502 C CA . VAL A 1 199 ? -13.779 -11.180 -2.769 1.00 88.88 199 VAL A CA 1
ATOM 1503 C C . VAL A 1 199 ? -13.557 -10.838 -1.294 1.00 88.88 199 VAL A C 1
ATOM 1505 O O . VAL A 1 199 ? -14.056 -9.812 -0.828 1.00 88.88 199 VAL A O 1
ATOM 1508 N N . ASN A 1 200 ? -12.844 -11.681 -0.541 1.00 86.62 200 ASN A N 1
ATOM 1509 C CA . ASN A 1 200 ? -12.531 -11.413 0.863 1.00 86.62 200 ASN A CA 1
ATOM 1510 C C . ASN A 1 200 ? -11.305 -10.513 1.011 1.00 86.62 200 ASN A C 1
ATOM 1512 O O . ASN A 1 200 ? -11.075 -9.946 2.083 1.00 86.62 200 ASN A O 1
ATOM 1516 N N . VAL A 1 201 ? -10.516 -10.365 -0.053 1.00 89.19 201 VAL A N 1
ATOM 1517 C CA . VAL A 1 201 ? -9.345 -9.509 -0.021 1.00 89.19 201 VAL A CA 1
ATOM 1518 C C . VAL A 1 201 ? -9.766 -8.063 -0.211 1.00 89.19 201 VAL A C 1
ATOM 1520 O O . VAL A 1 201 ? -10.361 -7.673 -1.210 1.00 89.19 201 VAL A O 1
ATOM 1523 N N . THR A 1 202 ? -9.438 -7.239 0.778 1.00 89.38 202 THR A N 1
ATOM 1524 C CA . THR A 1 202 ? -9.780 -5.816 0.776 1.00 89.38 202 THR A CA 1
ATOM 1525 C C . THR A 1 202 ? -8.570 -4.920 0.535 1.00 89.38 202 THR A C 1
ATOM 1527 O O . THR A 1 202 ? -8.765 -3.769 0.164 1.00 89.38 202 THR A O 1
ATOM 1530 N N . SER A 1 203 ? -7.341 -5.416 0.679 1.00 91.12 203 SER A N 1
ATOM 1531 C CA . SER A 1 203 ? -6.084 -4.668 0.510 1.00 91.12 203 SER A CA 1
ATOM 1532 C C . SER A 1 203 ? -5.131 -5.436 -0.402 1.00 91.12 203 SER A C 1
ATOM 1534 O O . SER A 1 203 ? -5.090 -6.664 -0.348 1.00 91.12 203 SER A O 1
ATOM 1536 N N . ALA A 1 204 ? -4.318 -4.734 -1.195 1.00 94.19 204 ALA A N 1
ATOM 1537 C CA . ALA A 1 204 ? -3.253 -5.360 -1.980 1.00 94.19 204 ALA A CA 1
ATOM 1538 C C . ALA A 1 204 ? -2.123 -5.934 -1.099 1.00 94.19 204 ALA A C 1
ATOM 1540 O O . ALA A 1 204 ? -1.355 -6.780 -1.557 1.00 94.19 204 ALA A O 1
ATOM 1541 N N . ASN A 1 205 ? -2.027 -5.523 0.170 1.00 91.69 205 ASN A N 1
ATOM 1542 C CA . ASN A 1 205 ? -1.071 -6.083 1.128 1.00 91.69 205 ASN A CA 1
ATOM 1543 C C . ASN A 1 205 ? -1.506 -7.439 1.708 1.00 91.69 205 ASN A C 1
ATOM 1545 O O . ASN A 1 205 ? -0.659 -8.148 2.251 1.00 91.69 205 ASN A O 1
ATOM 1549 N N . ASN A 1 206 ? -2.788 -7.803 1.620 1.00 91.12 206 ASN A N 1
ATOM 1550 C CA . ASN A 1 206 ? -3.329 -8.974 2.310 1.00 91.12 206 ASN A CA 1
ATOM 1551 C C . ASN A 1 206 ? -2.929 -10.301 1.651 1.00 91.12 206 ASN A C 1
ATOM 1553 O O . ASN A 1 206 ? -2.480 -10.358 0.505 1.00 91.12 206 ASN A O 1
ATOM 1557 N N . VAL A 1 207 ? -3.114 -11.373 2.422 1.00 92.69 207 VAL A N 1
ATOM 1558 C CA . VAL A 1 207 ? -3.056 -12.753 1.939 1.00 92.69 207 VAL A CA 1
ATOM 1559 C C . VAL A 1 207 ? -4.287 -13.058 1.077 1.00 92.69 207 VAL A C 1
ATOM 1561 O O . VAL A 1 207 ? -5.383 -12.606 1.413 1.00 92.69 207 VAL A O 1
ATOM 1564 N N . THR A 1 208 ? -4.122 -13.814 -0.008 1.00 92.75 208 THR A N 1
ATOM 1565 C CA . THR A 1 208 ? -5.257 -14.347 -0.787 1.00 92.75 208 THR A CA 1
ATOM 1566 C C . THR A 1 208 ? -5.714 -15.696 -0.230 1.00 92.75 208 THR A C 1
ATOM 1568 O O . THR A 1 208 ? -5.025 -16.326 0.573 1.00 92.75 208 THR A O 1
ATOM 1571 N N . SER A 1 209 ? -6.881 -16.177 -0.643 1.00 90.62 209 SER A N 1
ATOM 1572 C CA . SER A 1 209 ? -7.367 -17.503 -0.269 1.00 90.62 209 SER A CA 1
ATOM 1573 C C . SER A 1 209 ? -6.471 -18.599 -0.843 1.00 90.62 209 SER A C 1
ATOM 1575 O O . SER A 1 209 ? -6.028 -18.541 -1.987 1.00 90.62 209 SER A O 1
ATOM 1577 N N . ALA A 1 210 ? -6.210 -19.630 -0.040 1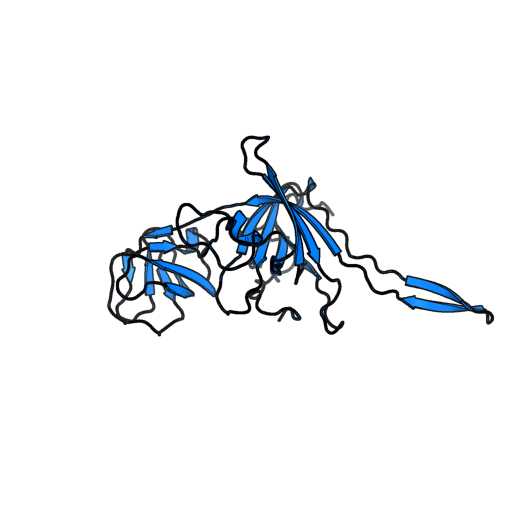.00 86.75 210 ALA A N 1
ATOM 1578 C CA . ALA A 1 210 ? -5.371 -20.762 -0.439 1.00 86.75 210 ALA A CA 1
ATOM 1579 C C . ALA A 1 210 ? -6.059 -21.717 -1.428 1.00 86.75 210 ALA A C 1
ATOM 1581 O O . ALA A 1 210 ? -5.422 -22.627 -1.935 1.00 86.75 210 ALA A O 1
ATOM 1582 N N . THR A 1 211 ? -7.358 -21.564 -1.662 1.00 87.00 211 THR A N 1
ATOM 1583 C CA . THR A 1 211 ? -8.139 -22.393 -2.583 1.00 87.00 211 THR A CA 1
ATOM 1584 C C . THR A 1 211 ? -9.005 -21.495 -3.434 1.00 87.00 211 THR A C 1
ATOM 1586 O O . THR A 1 211 ? -9.521 -20.498 -2.926 1.00 87.00 211 THR A O 1
ATOM 1589 N N . ASP A 1 212 ? -9.195 -21.891 -4.684 1.00 84.88 212 ASP A N 1
ATOM 1590 C CA . ASP A 1 212 ? -10.117 -21.273 -5.626 1.00 84.88 212 ASP A CA 1
ATOM 1591 C C . ASP A 1 212 ? -9.905 -19.758 -5.813 1.00 84.88 212 ASP A C 1
ATOM 1593 O O . ASP A 1 212 ? -10.870 -18.996 -5.902 1.00 84.88 212 ASP A O 1
ATOM 1597 N N . SER A 1 213 ? -8.640 -19.304 -5.807 1.00 88.62 213 SER A N 1
ATOM 1598 C CA . SER A 1 213 ? -8.312 -17.905 -6.091 1.00 88.62 213 SER A CA 1
ATOM 1599 C C . SER A 1 213 ? -7.213 -17.736 -7.136 1.00 88.62 213 SER A C 1
ATOM 1601 O O . SER A 1 213 ? -6.187 -18.418 -7.140 1.00 88.62 213 SER A O 1
ATOM 1603 N N . THR A 1 214 ? -7.429 -16.786 -8.038 1.00 91.81 214 THR A N 1
ATOM 1604 C CA . THR A 1 214 ? -6.439 -16.254 -8.965 1.00 91.81 214 THR A CA 1
ATOM 1605 C C . THR A 1 214 ? -6.083 -14.843 -8.541 1.00 91.81 214 THR A C 1
ATOM 1607 O O . THR A 1 214 ? -6.949 -13.983 -8.395 1.00 91.81 214 THR A O 1
ATOM 1610 N N . ALA A 1 215 ? -4.788 -14.575 -8.385 1.00 93.38 215 ALA A N 1
ATOM 1611 C CA . ALA A 1 215 ? -4.328 -13.227 -8.094 1.00 93.38 215 ALA A CA 1
ATOM 1612 C C . ALA A 1 215 ? -3.016 -12.906 -8.800 1.00 93.38 215 ALA A C 1
ATOM 1614 O O . ALA A 1 215 ? -2.157 -13.767 -8.979 1.00 93.38 215 ALA A O 1
ATOM 1615 N N . MET A 1 216 ? -2.854 -11.641 -9.169 1.00 94.62 216 MET A N 1
ATOM 1616 C CA . MET A 1 216 ? -1.612 -11.062 -9.661 1.00 94.62 216 MET A CA 1
ATOM 1617 C C . MET A 1 216 ? -1.345 -9.789 -8.872 1.00 94.62 216 MET A C 1
ATOM 1619 O O . MET A 1 216 ? -2.237 -8.956 -8.731 1.00 94.62 216 MET A O 1
ATOM 1623 N N . ARG A 1 217 ? -0.123 -9.626 -8.370 1.00 96.06 217 ARG A N 1
ATOM 1624 C CA . ARG A 1 217 ? 0.282 -8.465 -7.586 1.00 96.06 217 ARG A CA 1
ATOM 1625 C C . ARG A 1 217 ? 1.586 -7.884 -8.111 1.00 96.06 217 ARG A C 1
ATOM 1627 O O . ARG A 1 217 ? 2.598 -8.576 -8.186 1.00 96.06 217 ARG A O 1
ATOM 1634 N N . PHE A 1 218 ? 1.559 -6.599 -8.437 1.00 97.06 218 PHE A N 1
ATOM 1635 C CA . PHE A 1 218 ? 2.747 -5.790 -8.667 1.00 97.06 218 PHE A CA 1
ATOM 1636 C C . PHE A 1 218 ? 3.108 -5.062 -7.376 1.00 97.06 218 PHE A C 1
ATOM 1638 O O . PHE A 1 218 ? 2.236 -4.470 -6.739 1.00 97.06 218 PHE A O 1
ATOM 1645 N N . VAL A 1 219 ? 4.381 -5.085 -6.991 1.00 96.69 219 VAL A N 1
ATOM 1646 C CA . VAL A 1 219 ? 4.877 -4.354 -5.820 1.00 96.69 219 VAL A CA 1
ATOM 1647 C C . VAL A 1 219 ? 6.098 -3.549 -6.221 1.00 96.69 219 VAL A C 1
ATOM 1649 O O . VAL A 1 219 ? 7.091 -4.138 -6.640 1.00 96.69 219 VAL A O 1
ATOM 1652 N N . ALA A 1 220 ? 6.051 -2.233 -6.025 1.00 96.44 220 ALA A N 1
ATOM 1653 C CA . ALA A 1 220 ? 7.192 -1.333 -6.160 1.00 96.44 220 ALA A CA 1
ATOM 1654 C C . ALA A 1 220 ? 7.560 -0.728 -4.797 1.00 96.44 220 ALA A C 1
ATOM 1656 O O . ALA A 1 220 ? 6.692 -0.268 -4.052 1.00 96.44 220 ALA A O 1
ATOM 1657 N N . LEU A 1 221 ? 8.849 -0.730 -4.463 1.00 94.44 221 LEU A N 1
ATOM 1658 C CA . LEU A 1 221 ? 9.415 -0.181 -3.231 1.00 94.44 221 LEU A CA 1
ATOM 1659 C C . LEU A 1 221 ? 10.144 1.133 -3.487 1.00 94.44 221 LEU A C 1
ATOM 1661 O O . LEU A 1 221 ? 10.568 1.427 -4.603 1.00 94.44 221 LEU A O 1
ATOM 1665 N N . SER A 1 222 ? 10.339 1.908 -2.418 1.00 93.19 222 SER A N 1
ATOM 1666 C CA . SER A 1 222 ? 11.102 3.162 -2.446 1.00 93.19 222 SER A CA 1
ATOM 1667 C C . SER A 1 222 ? 10.607 4.139 -3.516 1.00 93.19 222 SER A C 1
ATOM 1669 O O . SER A 1 222 ? 11.358 4.979 -4.019 1.00 93.19 222 SER A O 1
ATOM 1671 N N . CYS A 1 223 ? 9.310 4.061 -3.819 1.00 94.56 223 CYS A N 1
ATOM 1672 C CA . CYS A 1 223 ? 8.633 4.919 -4.764 1.00 94.56 223 CYS A CA 1
ATOM 1673 C C . CYS A 1 223 ? 8.685 6.365 -4.273 1.00 94.56 223 CYS A C 1
ATOM 1675 O O . CYS A 1 223 ? 8.469 6.660 -3.098 1.00 94.56 223 CYS A O 1
ATOM 1677 N N . ARG A 1 224 ? 8.909 7.295 -5.190 1.00 93.44 224 ARG A N 1
ATOM 1678 C CA . ARG A 1 224 ? 8.787 8.732 -4.984 1.00 93.44 224 ARG A CA 1
ATOM 1679 C C . ARG A 1 224 ? 7.614 9.221 -5.804 1.00 93.44 224 ARG A C 1
ATOM 1681 O O . ARG A 1 224 ? 7.600 9.064 -7.022 1.00 93.44 224 ARG A O 1
ATOM 1688 N N . MET A 1 225 ? 6.653 9.853 -5.148 1.00 93.31 225 MET A N 1
ATOM 1689 C CA . MET A 1 225 ? 5.588 10.532 -5.867 1.00 93.31 225 MET A CA 1
ATOM 1690 C C . MET A 1 225 ? 6.165 11.759 -6.585 1.00 93.31 225 MET A C 1
ATOM 1692 O O . MET A 1 225 ? 6.823 12.601 -5.967 1.00 93.31 225 MET A O 1
ATOM 1696 N N . ILE A 1 226 ? 5.940 11.850 -7.893 1.00 93.75 226 ILE A N 1
ATOM 1697 C CA . ILE A 1 226 ? 6.410 12.959 -8.735 1.00 93.75 226 ILE A CA 1
ATOM 1698 C C . ILE A 1 226 ? 5.275 13.869 -9.203 1.00 93.75 226 ILE A C 1
ATOM 1700 O O . ILE A 1 226 ? 5.525 15.015 -9.570 1.00 93.75 226 ILE A O 1
ATOM 1704 N N . SER A 1 227 ? 4.035 13.384 -9.152 1.00 93.06 227 SER A N 1
ATOM 1705 C CA . SER A 1 227 ? 2.836 14.145 -9.489 1.00 93.06 227 SER A CA 1
ATOM 1706 C C . SER A 1 227 ? 1.660 13.660 -8.649 1.00 93.06 227 SER A C 1
ATOM 1708 O O . SER A 1 227 ? 1.527 12.461 -8.413 1.00 93.06 227 SER A O 1
ATOM 1710 N N . HIS A 1 228 ? 0.813 14.591 -8.216 1.00 90.81 228 HIS A N 1
ATOM 1711 C CA . HIS A 1 228 ? -0.470 14.318 -7.574 1.00 90.81 228 HIS A CA 1
ATOM 1712 C C . HIS A 1 228 ? -1.478 15.381 -7.997 1.00 90.81 228 HIS A C 1
ATOM 1714 O O . HIS A 1 228 ? -1.233 16.582 -7.844 1.00 90.81 228 HIS A O 1
ATOM 1720 N N . LYS A 1 229 ? -2.629 14.941 -8.500 1.00 93.31 229 LYS A N 1
ATOM 1721 C CA . LYS A 1 229 ? -3.719 15.808 -8.933 1.00 93.31 229 LYS A CA 1
ATOM 1722 C C . LYS A 1 229 ? -5.051 15.255 -8.443 1.00 93.31 229 LYS A C 1
ATOM 1724 O O . LYS A 1 229 ? -5.453 14.167 -8.836 1.00 93.31 229 LYS A O 1
ATOM 1729 N N . ALA A 1 230 ? -5.749 16.045 -7.635 1.00 91.31 230 ALA A N 1
ATOM 1730 C CA . ALA A 1 230 ? -7.136 15.787 -7.273 1.00 91.31 230 ALA A CA 1
ATOM 1731 C C . ALA A 1 230 ? -8.079 16.423 -8.308 1.00 91.31 230 ALA A C 1
ATOM 1733 O O . ALA A 1 230 ? -7.860 17.556 -8.746 1.00 91.31 230 ALA A O 1
ATOM 1734 N N . SER A 1 231 ? -9.132 15.705 -8.689 1.00 92.81 231 SER A N 1
ATOM 1735 C CA . SER A 1 231 ? -10.187 16.163 -9.592 1.00 92.81 231 SER A CA 1
ATOM 1736 C C . SER A 1 231 ? -11.565 15.816 -9.031 1.00 92.81 231 SER A C 1
ATOM 1738 O O . SER A 1 231 ? -11.731 14.779 -8.401 1.00 92.81 231 SER A O 1
ATOM 1740 N N . PHE A 1 232 ? -12.548 16.683 -9.283 1.00 91.62 232 PHE A N 1
ATOM 1741 C CA . PHE A 1 232 ? -13.963 16.497 -8.921 1.00 91.62 232 PHE A CA 1
ATOM 1742 C C . PHE A 1 232 ? -14.887 16.624 -10.145 1.00 91.62 232 PHE A C 1
ATOM 1744 O O . PHE A 1 232 ? -16.072 16.935 -10.013 1.00 91.62 232 PHE A O 1
ATOM 1751 N N . THR A 1 233 ? -14.349 16.468 -11.360 1.00 92.56 233 THR A N 1
ATOM 1752 C CA . THR A 1 233 ? -15.079 16.742 -12.614 1.00 92.56 233 THR A CA 1
ATOM 1753 C C . THR A 1 233 ? -16.346 15.891 -12.772 1.00 92.56 233 THR A C 1
ATOM 1755 O O . THR A 1 233 ? -17.316 16.345 -13.370 1.00 92.56 233 THR A O 1
ATOM 1758 N N . ASP A 1 234 ? -16.368 14.696 -12.190 1.00 90.06 234 ASP A N 1
ATOM 1759 C CA . ASP A 1 234 ? -17.475 13.734 -12.192 1.00 90.06 234 ASP A CA 1
ATOM 1760 C C . ASP A 1 234 ? -18.262 13.712 -10.864 1.00 90.06 234 ASP A C 1
ATOM 1762 O O . ASP A 1 234 ? -19.068 12.813 -10.636 1.00 90.06 234 ASP A O 1
ATOM 1766 N N . LYS A 1 235 ? -18.078 14.726 -10.002 1.00 91.12 235 LYS A N 1
ATOM 1767 C CA . LYS A 1 235 ? -18.616 14.799 -8.625 1.00 91.12 235 LYS A CA 1
ATOM 1768 C C . LYS A 1 235 ? -18.065 13.732 -7.674 1.00 91.12 235 LYS A C 1
ATOM 1770 O O . LYS A 1 235 ? -18.557 13.622 -6.553 1.00 91.12 235 LYS A O 1
ATOM 1775 N N . ILE A 1 236 ? -17.053 12.979 -8.089 1.00 87.75 236 ILE A N 1
ATOM 1776 C CA . ILE A 1 236 ? -16.347 12.011 -7.257 1.00 87.75 236 ILE A CA 1
ATOM 1777 C C . ILE A 1 236 ? -14.913 12.522 -7.099 1.00 87.75 236 ILE A C 1
ATOM 1779 O O . ILE A 1 236 ? -14.330 13.062 -8.036 1.00 87.75 236 ILE A O 1
ATOM 1783 N N . LEU A 1 237 ? -14.342 12.415 -5.896 1.00 87.38 237 LEU A N 1
ATOM 1784 C CA . LEU A 1 237 ? -12.927 12.729 -5.714 1.00 87.38 237 LEU A CA 1
ATOM 1785 C C . LEU A 1 237 ? -12.096 11.656 -6.418 1.00 87.38 237 LEU A C 1
ATOM 1787 O O . LEU A 1 237 ? -12.025 10.514 -5.967 1.00 87.38 237 LEU A O 1
ATOM 1791 N N . LYS A 1 238 ? -11.453 12.061 -7.504 1.00 92.06 238 LYS A N 1
ATOM 1792 C CA . LYS A 1 238 ? -10.521 11.262 -8.287 1.00 92.06 238 LYS A CA 1
ATOM 1793 C C . LYS A 1 238 ? -9.106 11.762 -8.054 1.00 92.06 238 LYS A C 1
ATOM 1795 O O . LYS A 1 238 ? -8.866 12.972 -8.080 1.00 92.06 238 LYS A O 1
ATOM 1800 N N . VAL A 1 239 ? -8.174 10.840 -7.851 1.00 92.88 239 VAL A N 1
ATOM 1801 C CA . VAL A 1 239 ? -6.771 11.164 -7.599 1.00 92.88 239 VAL A CA 1
ATOM 1802 C C . VAL A 1 239 ? -5.917 10.526 -8.673 1.00 92.88 239 VAL A C 1
ATOM 1804 O O . VAL A 1 239 ? -5.895 9.309 -8.810 1.00 92.88 239 VAL A O 1
ATOM 1807 N N . THR A 1 240 ? -5.189 11.354 -9.413 1.00 95.00 240 THR A N 1
ATOM 1808 C CA . THR A 1 240 ? -4.145 10.892 -10.323 1.00 95.00 240 THR A CA 1
ATOM 1809 C C . THR A 1 240 ? -2.800 11.095 -9.643 1.00 95.00 240 THR A C 1
ATOM 1811 O O . THR A 1 240 ? -2.424 12.240 -9.370 1.00 95.00 240 THR A O 1
ATOM 1814 N N . ALA A 1 241 ? -2.078 10.012 -9.366 1.00 94.00 241 ALA A N 1
ATOM 1815 C CA . ALA A 1 241 ? -0.729 10.072 -8.815 1.00 94.00 241 ALA A CA 1
ATOM 1816 C C . ALA A 1 241 ? 0.257 9.327 -9.712 1.00 94.00 241 ALA A C 1
ATOM 1818 O O . ALA A 1 241 ? -0.030 8.228 -10.183 1.00 94.00 241 ALA A O 1
ATOM 1819 N N . THR A 1 242 ? 1.430 9.922 -9.910 1.00 95.94 242 THR A N 1
ATOM 1820 C CA . THR A 1 242 ? 2.535 9.305 -10.647 1.00 95.94 242 THR A CA 1
ATOM 1821 C C . THR A 1 242 ? 3.683 9.048 -9.690 1.00 95.94 242 THR A C 1
ATOM 1823 O O . THR A 1 242 ? 4.112 9.952 -8.961 1.00 95.94 242 THR A O 1
ATOM 1826 N N . PHE A 1 243 ? 4.197 7.825 -9.714 1.00 96.38 243 PHE A N 1
ATOM 1827 C CA . PHE A 1 243 ? 5.301 7.371 -8.886 1.00 96.38 243 PHE A CA 1
ATOM 1828 C C . PHE A 1 243 ? 6.489 6.984 -9.757 1.00 96.38 243 PHE A C 1
ATOM 1830 O O . PHE A 1 243 ? 6.324 6.383 -10.814 1.00 96.38 243 PHE A O 1
ATOM 1837 N N . LYS A 1 244 ? 7.690 7.300 -9.273 1.00 96.75 244 LYS A N 1
ATOM 1838 C CA . LYS A 1 244 ? 8.949 6.749 -9.776 1.00 96.75 244 LYS A CA 1
ATOM 1839 C C . LYS A 1 244 ? 9.550 5.809 -8.761 1.00 96.75 244 LYS A C 1
ATOM 1841 O O . LYS A 1 244 ? 9.567 6.152 -7.583 1.00 96.75 244 LYS A O 1
ATOM 1846 N N . TYR A 1 245 ? 10.075 4.680 -9.196 1.00 95.81 245 TYR A N 1
ATOM 1847 C CA . TYR A 1 245 ? 10.762 3.729 -8.334 1.00 95.81 245 TYR A CA 1
ATOM 1848 C C . TYR A 1 245 ? 12.124 3.385 -8.941 1.00 95.81 245 TYR A C 1
ATOM 1850 O O . TYR A 1 245 ? 12.233 3.256 -10.162 1.00 95.81 245 TYR A O 1
ATOM 1858 N N . PRO A 1 246 ? 13.182 3.268 -8.122 1.00 95.25 246 PRO A N 1
ATOM 1859 C CA . PRO A 1 246 ? 14.475 2.836 -8.632 1.00 95.25 246 PRO A CA 1
ATOM 1860 C C . PRO A 1 246 ? 14.368 1.398 -9.149 1.00 95.25 246 PRO A C 1
ATOM 1862 O O . PRO A 1 246 ? 13.525 0.633 -8.698 1.00 95.25 246 PRO A O 1
ATOM 1865 N N . ALA A 1 247 ? 15.225 0.988 -10.078 1.00 93.94 247 ALA A N 1
ATOM 1866 C CA . ALA A 1 247 ? 15.230 -0.407 -10.520 1.00 93.94 247 ALA A CA 1
ATOM 1867 C C . ALA A 1 247 ? 15.852 -1.358 -9.484 1.00 93.94 247 ALA A C 1
ATOM 1869 O O . ALA A 1 247 ? 15.408 -2.498 -9.329 1.00 93.94 247 ALA A O 1
ATOM 1870 N N . ME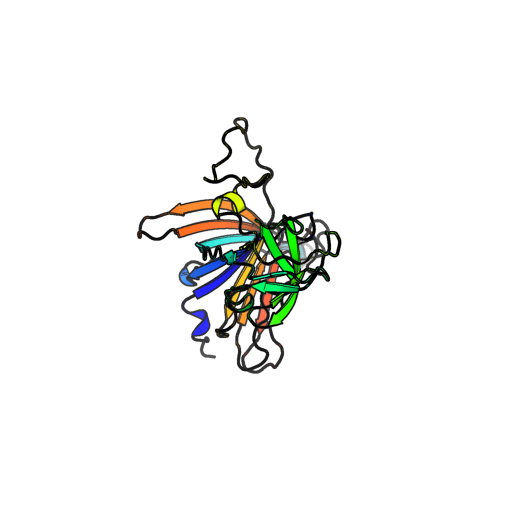T A 1 248 ? 16.867 -0.872 -8.766 1.00 92.69 248 MET A N 1
ATOM 1871 C CA . MET A 1 248 ? 17.643 -1.610 -7.771 1.00 92.69 248 MET A CA 1
ATOM 1872 C C . MET A 1 248 ? 17.766 -0.799 -6.477 1.00 92.69 248 MET A C 1
ATOM 1874 O O . MET A 1 248 ? 17.666 0.429 -6.498 1.00 92.69 248 MET A O 1
ATOM 1878 N N . ASN A 1 249 ? 17.995 -1.475 -5.354 1.00 92.00 249 ASN A N 1
ATOM 1879 C CA . ASN A 1 249 ? 18.292 -0.830 -4.077 1.00 92.00 249 ASN A CA 1
ATOM 1880 C C . ASN A 1 249 ? 19.653 -0.110 -4.120 1.00 92.00 249 ASN A C 1
ATOM 1882 O O . ASN A 1 249 ? 20.396 -0.174 -5.106 1.00 92.00 249 ASN A O 1
ATOM 1886 N N . LYS A 1 250 ? 20.024 0.568 -3.028 1.00 88.50 250 LYS A N 1
ATOM 1887 C CA . LYS A 1 250 ? 21.274 1.344 -2.985 1.00 88.50 250 LYS A CA 1
ATOM 1888 C C . LYS A 1 250 ? 22.532 0.484 -3.176 1.00 88.50 250 LYS A C 1
ATOM 1890 O O . LYS A 1 250 ? 23.537 0.985 -3.683 1.00 88.50 250 LYS A O 1
ATOM 1895 N N . ALA A 1 251 ? 22.487 -0.780 -2.758 1.00 89.81 251 ALA A N 1
ATOM 1896 C CA . ALA A 1 251 ? 23.589 -1.729 -2.900 1.00 89.81 251 ALA A CA 1
ATOM 1897 C C . ALA A 1 251 ? 23.681 -2.349 -4.307 1.00 89.81 251 ALA A C 1
ATOM 1899 O O . ALA A 1 251 ? 24.727 -2.890 -4.667 1.00 89.81 251 ALA A O 1
ATOM 1900 N N . GLY A 1 252 ? 22.628 -2.230 -5.121 1.00 90.00 252 GLY A N 1
ATOM 1901 C CA . GLY A 1 252 ? 22.573 -2.808 -6.459 1.00 90.00 252 GLY A CA 1
ATOM 1902 C C . GLY A 1 252 ? 22.407 -4.329 -6.464 1.00 90.00 252 GLY A C 1
ATOM 1903 O O . GLY A 1 252 ? 22.736 -4.958 -7.468 1.00 90.00 252 GLY A O 1
ATOM 1904 N N . ASP A 1 253 ? 21.930 -4.928 -5.371 1.00 91.00 253 ASP A N 1
ATOM 1905 C CA . ASP A 1 253 ? 21.782 -6.381 -5.208 1.00 91.00 253 ASP A CA 1
ATOM 1906 C C . ASP A 1 253 ? 20.320 -6.852 -5.132 1.00 91.00 253 ASP A C 1
ATOM 1908 O O . ASP A 1 253 ? 20.039 -8.014 -5.431 1.00 91.00 253 ASP A O 1
ATOM 1912 N N . VAL A 1 254 ? 19.378 -5.955 -4.836 1.00 90.38 254 VAL A N 1
ATOM 1913 C CA . VAL A 1 254 ? 17.938 -6.249 -4.771 1.00 90.38 254 VAL A CA 1
ATOM 1914 C C . VAL A 1 254 ? 17.186 -5.399 -5.792 1.00 90.38 254 VAL A C 1
ATOM 1916 O O . VAL A 1 254 ? 17.408 -4.193 -5.878 1.00 90.38 254 VAL A O 1
ATOM 1919 N N . LYS A 1 255 ? 16.286 -6.013 -6.572 1.00 92.62 255 LYS A N 1
ATOM 1920 C CA . LYS A 1 255 ? 15.340 -5.274 -7.427 1.00 92.62 255 LYS A CA 1
ATOM 1921 C C . LYS A 1 255 ? 14.325 -4.554 -6.553 1.00 92.62 255 LYS A C 1
ATOM 1923 O O . LYS A 1 255 ? 13.873 -5.137 -5.585 1.00 92.62 255 LYS A O 1
ATOM 1928 N N . MET A 1 256 ? 13.897 -3.352 -6.915 1.00 94.75 256 MET A N 1
ATOM 1929 C CA . MET A 1 256 ? 12.905 -2.608 -6.115 1.00 94.75 256 MET A CA 1
ATOM 1930 C C . MET A 1 256 ? 11.485 -2.728 -6.660 1.00 94.75 256 MET A C 1
ATOM 1932 O O . MET A 1 256 ? 10.588 -1.996 -6.248 1.00 94.75 256 MET A O 1
ATOM 1936 N N . PHE A 1 257 ? 11.263 -3.683 -7.561 1.00 95.44 257 PHE A N 1
ATOM 1937 C CA . PHE A 1 257 ? 9.936 -4.103 -7.973 1.00 95.44 257 PHE A CA 1
ATOM 1938 C C . PHE A 1 257 ? 9.868 -5.616 -8.167 1.00 95.44 257 PHE A C 1
ATOM 1940 O O . PHE A 1 257 ? 10.881 -6.272 -8.442 1.00 95.44 257 PHE A O 1
ATOM 1947 N N . ARG A 1 258 ? 8.661 -6.170 -8.057 1.00 95.12 258 ARG A N 1
ATOM 1948 C CA . ARG A 1 258 ? 8.392 -7.574 -8.364 1.00 95.12 258 ARG A CA 1
ATOM 1949 C C . ARG A 1 258 ? 6.952 -7.803 -8.793 1.00 95.12 258 ARG A C 1
ATOM 1951 O O . ARG A 1 258 ? 6.052 -7.047 -8.429 1.00 95.12 258 ARG A O 1
ATOM 1958 N N . TRP A 1 259 ? 6.774 -8.907 -9.505 1.00 96.25 259 TRP A N 1
ATOM 1959 C CA . TRP A 1 259 ? 5.481 -9.494 -9.811 1.00 96.25 259 TRP A CA 1
ATOM 1960 C C . TRP A 1 259 ? 5.313 -10.775 -9.007 1.00 96.25 259 TRP A C 1
ATOM 1962 O O . TRP A 1 259 ? 6.226 -11.598 -8.929 1.00 96.25 259 TRP A O 1
ATOM 1972 N N . GLU A 1 260 ? 4.138 -10.942 -8.429 1.00 95.56 260 GLU A N 1
ATOM 1973 C CA . GLU A 1 260 ? 3.708 -12.160 -7.763 1.00 95.56 260 GLU A CA 1
ATOM 1974 C C . GLU A 1 260 ? 2.401 -12.612 -8.40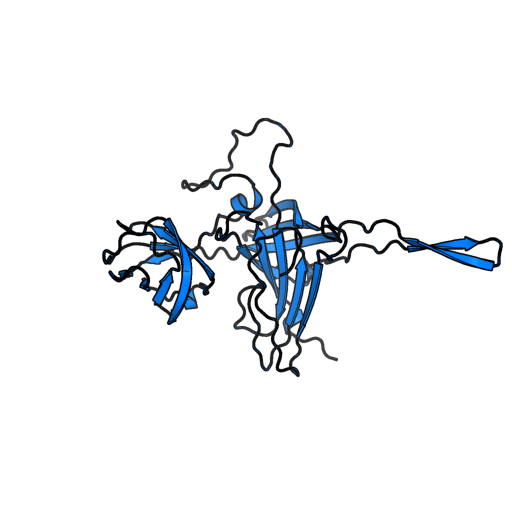4 1.00 95.56 260 GLU A C 1
ATOM 1976 O O . GLU A 1 260 ? 1.580 -11.792 -8.816 1.00 95.56 260 GLU A O 1
ATOM 1981 N N . SER A 1 261 ? 2.196 -13.918 -8.501 1.00 93.81 261 SER A N 1
ATOM 1982 C CA . SER A 1 261 ? 0.946 -14.460 -9.017 1.00 93.81 261 SER A CA 1
ATOM 1983 C C . SER A 1 261 ? 0.638 -15.803 -8.382 1.00 93.81 261 SER A C 1
ATOM 1985 O O . SER A 1 261 ? 1.554 -16.596 -8.169 1.00 93.81 261 SER A O 1
ATOM 1987 N N . THR A 1 262 ? -0.642 -16.074 -8.163 1.00 91.06 262 THR A N 1
ATOM 1988 C CA . THR A 1 262 ? -1.167 -17.403 -7.841 1.00 91.06 262 THR A CA 1
ATOM 1989 C C . THR A 1 262 ? -2.327 -17.738 -8.776 1.00 91.06 262 THR A C 1
ATOM 1991 O O . THR A 1 262 ? -2.923 -16.841 -9.385 1.00 91.06 262 THR A O 1
ATOM 1994 N N . ASN A 1 263 ? -2.610 -19.025 -8.951 1.00 86.25 263 ASN A N 1
ATOM 1995 C CA . ASN A 1 263 ? -3.686 -19.500 -9.810 1.00 86.25 263 ASN A CA 1
ATOM 1996 C C . ASN A 1 263 ? -4.621 -20.464 -9.068 1.00 86.25 263 ASN A C 1
ATOM 1998 O O . ASN A 1 263 ? -4.235 -21.101 -8.095 1.00 86.25 263 ASN A O 1
ATOM 2002 N N . ASP A 1 264 ? -5.818 -20.621 -9.631 1.00 72.50 264 ASP A N 1
ATOM 2003 C CA . ASP A 1 264 ? -6.943 -21.456 -9.175 1.00 72.50 264 ASP A CA 1
ATOM 2004 C C . ASP A 1 264 ? -6.601 -22.957 -9.010 1.00 72.50 264 ASP A C 1
ATOM 2006 O O . ASP A 1 264 ? -7.400 -23.757 -8.540 1.00 72.50 264 ASP A O 1
ATOM 2010 N N . GLY A 1 265 ? -5.405 -23.383 -9.431 1.00 70.06 265 GLY A N 1
ATOM 2011 C CA . GLY A 1 265 ? -4.955 -24.773 -9.348 1.00 70.06 265 GLY A CA 1
ATOM 2012 C C . GLY A 1 265 ? -3.915 -25.047 -8.261 1.00 70.06 265 GLY A C 1
ATOM 2013 O O . GLY A 1 265 ? -3.598 -26.217 -8.032 1.00 70.06 265 GLY A O 1
ATOM 2014 N N . ASP A 1 266 ? -3.358 -24.013 -7.628 1.00 67.62 266 ASP A N 1
ATOM 2015 C CA . ASP A 1 266 ? -2.341 -24.134 -6.585 1.00 67.62 266 ASP A CA 1
ATOM 2016 C C . ASP A 1 266 ? -2.956 -23.850 -5.208 1.00 67.62 266 ASP A C 1
ATOM 2018 O O . ASP A 1 266 ? -3.784 -22.963 -5.036 1.00 67.62 266 ASP A O 1
ATOM 2022 N N . THR A 1 267 ? -2.521 -24.609 -4.204 1.00 80.31 267 THR A N 1
ATOM 2023 C CA . THR A 1 267 ? -2.935 -24.418 -2.803 1.00 80.31 267 THR A CA 1
ATOM 2024 C C . THR A 1 267 ? -2.149 -23.305 -2.093 1.00 80.31 267 THR A C 1
ATOM 2026 O O . THR A 1 267 ? -2.272 -23.115 -0.882 1.00 80.31 267 THR A O 1
ATOM 2029 N N . SER A 1 268 ? -1.274 -22.618 -2.832 1.00 89.50 268 SER A N 1
ATOM 2030 C CA . SER A 1 268 ? -0.317 -21.642 -2.317 1.00 89.50 268 SER A CA 1
ATOM 2031 C C . SER A 1 268 ? -0.841 -20.217 -2.539 1.00 89.50 268 SER A C 1
ATOM 2033 O O . SER A 1 268 ? -0.777 -19.713 -3.664 1.00 89.50 268 SER A O 1
ATOM 2035 N N . PRO A 1 269 ? -1.360 -19.533 -1.505 1.00 92.25 269 PRO A N 1
ATOM 2036 C CA . PRO A 1 269 ? -1.852 -18.168 -1.657 1.00 92.25 269 PRO A CA 1
ATOM 2037 C C . PRO A 1 269 ? -0.709 -17.167 -1.858 1.00 92.25 269 PRO A C 1
ATOM 2039 O O . PRO A 1 269 ? 0.441 -17.427 -1.488 1.00 92.25 269 PRO A O 1
ATOM 2042 N N . LEU A 1 270 ? -1.034 -15.969 -2.353 1.00 93.69 270 LEU A N 1
ATOM 2043 C CA . LEU A 1 270 ? -0.142 -14.828 -2.168 1.00 93.69 270 LEU A CA 1
ATOM 2044 C C . LEU A 1 270 ? -0.085 -14.503 -0.679 1.00 93.69 270 LEU A C 1
ATOM 2046 O O . LEU A 1 270 ? -1.122 -14.331 -0.047 1.00 93.69 270 LEU A O 1
ATOM 2050 N N . LEU A 1 271 ? 1.120 -14.426 -0.118 1.00 94.12 271 LEU A N 1
ATOM 2051 C CA . LEU A 1 271 ? 1.314 -14.125 1.299 1.00 94.12 271 LEU A CA 1
ATOM 2052 C C . LEU A 1 271 ? 1.094 -12.638 1.592 1.00 94.12 271 LEU A C 1
ATOM 2054 O O . LEU A 1 271 ? 1.164 -11.791 0.698 1.00 94.12 271 LEU A O 1
ATOM 2058 N N . VAL A 1 272 ? 0.869 -12.320 2.866 1.00 90.69 272 VAL A N 1
ATOM 2059 C CA . VAL A 1 272 ? 0.840 -10.933 3.341 1.00 90.69 272 VAL A CA 1
ATOM 2060 C C . VAL A 1 272 ? 2.173 -10.240 3.032 1.00 90.69 272 VAL A C 1
ATOM 2062 O O . VAL A 1 272 ? 3.241 -10.837 3.192 1.00 90.69 272 VAL A O 1
ATOM 2065 N N . LEU A 1 273 ? 2.124 -8.990 2.570 1.00 89.50 273 LEU A N 1
ATOM 2066 C CA . LEU A 1 273 ? 3.336 -8.182 2.443 1.00 89.50 273 LEU A CA 1
ATOM 2067 C C . LEU A 1 273 ? 3.819 -7.782 3.844 1.00 89.50 273 LEU A C 1
ATOM 2069 O O . LEU A 1 273 ? 2.997 -7.335 4.647 1.00 89.50 273 LEU A O 1
ATOM 2073 N N . PRO A 1 274 ? 5.126 -7.894 4.150 1.00 85.12 274 PRO A N 1
ATOM 2074 C CA . PRO A 1 274 ? 5.649 -7.462 5.445 1.00 85.12 274 PRO A CA 1
ATOM 2075 C C . PRO A 1 274 ? 5.385 -5.962 5.666 1.00 85.12 274 PRO A C 1
ATOM 2077 O O . PRO A 1 274 ? 5.049 -5.249 4.714 1.00 85.12 274 PRO A O 1
ATOM 2080 N N . PRO A 1 275 ? 5.515 -5.430 6.890 1.00 80.62 275 PRO A N 1
ATOM 2081 C CA . PRO A 1 275 ? 5.538 -3.985 7.106 1.00 80.62 275 PRO A CA 1
ATOM 2082 C C . PRO A 1 275 ? 6.571 -3.301 6.195 1.00 80.62 275 PRO A C 1
ATOM 2084 O O . PRO A 1 275 ? 7.582 -3.896 5.847 1.00 80.62 275 PRO A O 1
ATOM 2087 N N . TYR A 1 276 ? 6.301 -2.071 5.751 1.00 82.75 276 TYR A N 1
ATOM 2088 C CA . TYR A 1 276 ? 7.279 -1.312 4.966 1.00 82.75 276 TYR A CA 1
ATOM 2089 C C . TYR A 1 276 ? 8.176 -0.503 5.910 1.00 82.75 276 TYR A C 1
ATOM 2091 O O . TYR A 1 276 ? 7.854 0.639 6.244 1.00 82.75 276 TYR A O 1
ATOM 2099 N N . ASP A 1 277 ? 9.250 -1.131 6.388 1.00 73.62 277 ASP A N 1
ATOM 2100 C CA . ASP A 1 277 ? 10.113 -0.622 7.461 1.00 73.62 277 ASP A CA 1
ATOM 2101 C C . ASP A 1 277 ? 11.578 -0.387 7.053 1.00 73.62 277 ASP A C 1
ATOM 2103 O O . ASP A 1 277 ? 12.281 0.355 7.746 1.00 73.62 277 ASP A O 1
ATOM 2107 N N . ASP A 1 278 ? 12.031 -0.923 5.918 1.00 70.75 278 ASP A N 1
ATOM 2108 C CA . ASP A 1 278 ? 13.367 -0.669 5.386 1.00 70.75 278 ASP A CA 1
ATOM 2109 C C . ASP A 1 278 ? 13.372 -0.205 3.914 1.00 70.75 278 ASP A C 1
ATOM 2111 O O . ASP A 1 278 ? 12.382 -0.267 3.180 1.00 70.75 278 ASP A O 1
ATOM 2115 N N . ASP A 1 279 ? 14.500 0.381 3.514 1.00 66.81 279 ASP A N 1
ATOM 2116 C CA . ASP A 1 279 ? 14.677 0.996 2.196 1.00 66.81 279 ASP A CA 1
ATOM 2117 C C . ASP A 1 279 ? 15.233 0.062 1.131 1.00 66.81 279 ASP A C 1
ATOM 2119 O O . ASP A 1 279 ? 15.253 0.430 -0.048 1.00 66.81 279 ASP A O 1
ATOM 2123 N N . ASP A 1 280 ? 15.745 -1.088 1.555 1.00 66.19 280 ASP A N 1
ATOM 2124 C CA . ASP A 1 280 ? 16.737 -1.845 0.800 1.00 66.19 280 ASP A CA 1
ATOM 2125 C C . ASP A 1 280 ? 16.437 -3.348 0.763 1.00 66.19 280 ASP A C 1
ATOM 2127 O O . ASP A 1 280 ? 17.155 -4.079 0.072 1.00 66.19 280 ASP A O 1
ATOM 2131 N N . SER A 1 281 ? 15.394 -3.823 1.451 1.00 61.25 281 SER A N 1
ATOM 2132 C CA . SER A 1 281 ? 15.035 -5.229 1.478 1.00 61.2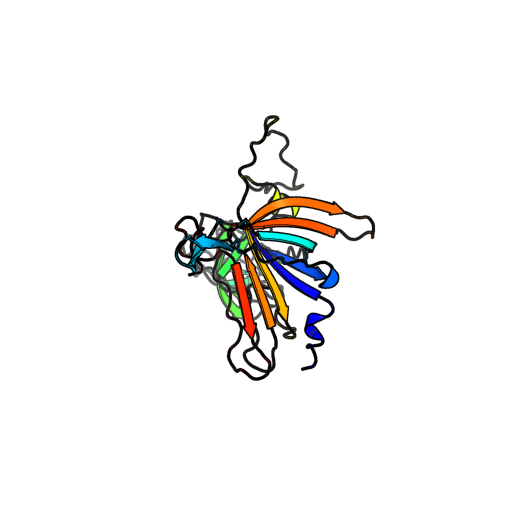5 281 SER A CA 1
ATOM 2133 C C . SER A 1 281 ? 13.521 -5.465 1.441 1.00 61.25 281 SER A C 1
ATOM 2135 O O . SER A 1 281 ? 12.673 -4.595 1.614 1.00 61.25 281 SER A O 1
ATOM 2137 N N . TYR A 1 282 ? 13.180 -6.692 1.077 1.00 57.22 282 TYR A N 1
ATOM 2138 C CA . TYR A 1 282 ? 11.809 -7.185 1.030 1.00 57.22 282 TYR A CA 1
ATOM 2139 C C . TYR A 1 282 ? 11.483 -8.086 2.224 1.00 57.22 282 TYR A C 1
ATOM 2141 O O . TYR A 1 282 ? 10.441 -8.748 2.201 1.00 57.22 282 TYR A O 1
ATOM 2149 N N . THR A 1 283 ? 12.413 -8.197 3.173 1.00 57.00 283 THR A N 1
ATOM 2150 C CA . THR A 1 283 ? 12.445 -9.229 4.213 1.00 57.00 283 THR A CA 1
ATOM 2151 C C . THR A 1 283 ? 12.202 -8.655 5.584 1.00 57.00 283 THR A C 1
ATOM 2153 O O . THR A 1 283 ? 12.872 -7.652 5.892 1.00 57.00 283 THR A O 1
#

Mean predicted aligned error: 8.75 Å

Foldseek 3Di:
DDDPPLLQFKKWKWKAWEDLDQADGAIWIWIFTNVQKDWDDFDFDWDWDADPVGHTDIDTDFTDWTKIKTKTATPPLFPKFKFQKDALQQWKTFTPFFCVVSPDAQQFKKQKFPWDKRGDIFGWHHRPDRGMTTTPDPPIRSDMDGTIMITGSYQPPCQSFLADDGDPDPPGDRDPVDDPDPPHPWIFIKMKIKRKPQPSDRHSQAKGQLAQMKMKMKIATRKTWPDWDWDCPVPGTIIMIMIIGRQAAPVRPHGRMDMDIDDNPGSDIDHGQDRNNDRHDSD

Nearest PDB structures (foldseek):
  8xkn-assembly1_C  TM=4.182E-01  e=2.152E-06  Bacillus halotolerans
  6j0b-assembly1_a  TM=6.334E-01  e=1.819E-03  Photorhabdus asymbiotica subsp. asymbiotica ATCC 43949
  6j0f-assembly1_a  TM=5.869E-01  e=1.633E-03  Photorhabdus asymbiotica subsp. asymbiotica ATCC 43949
  6rap-assembly1_A  TM=6.395E-01  e=4.802E-03  Serratia entomophila
  8xan-assembly1_C  TM=1.829E-01  e=7.392E-03  Acinetobacter phage SH-Ab 15497

InterPro domains:
  IPR023366 ATP synthase subunit alpha, N-terminal domain-like superfamily [G3DSA:2.40.30.20] (75-160)

Solvent-accessible surface area (backbone atoms only — not comparable to full-atom values): 15986 Å² total; per-residue (Å²): 131,83,78,64,76,39,65,69,56,56,25,30,30,24,41,30,44,59,33,92,53,87,89,58,54,43,63,50,44,27,45,27,45,46,94,53,59,50,77,58,74,49,57,80,52,68,47,76,47,75,45,98,86,78,50,69,47,81,43,76,53,83,62,44,63,22,53,35,43,43,53,30,36,72,57,81,71,85,51,68,31,47,30,57,33,32,43,48,83,43,35,50,38,32,33,77,52,38,44,49,85,64,71,58,50,60,70,38,45,35,32,29,39,79,42,94,55,59,61,46,77,40,40,26,56,40,62,83,48,49,33,33,36,26,43,62,59,76,91,56,58,48,62,60,43,59,52,29,33,40,25,56,51,72,60,58,76,65,58,70,72,62,41,80,80,80,73,86,53,87,80,76,66,83,84,76,84,68,71,97,71,96,78,68,66,75,60,37,24,34,42,26,41,23,32,47,59,44,83,84,54,82,46,36,47,47,49,50,53,41,62,79,24,39,34,42,34,42,39,37,34,61,20,33,77,79,44,78,46,80,43,55,91,82,79,45,73,37,35,41,38,29,35,35,24,47,51,46,26,94,86,68,82,39,67,24,56,51,80,47,74,34,43,62,85,47,72,62,43,49,67,59,59,73,82,66,60,67,82,62,65,94,123

Secondary structure (DSSP, 8-state):
-PPPGGGSSEEEEEEEEP-SSSS---EEEEEEEGGG-B-PPPP--EEEEE-TTS-EEEEEPPPPPEEEEEEEEE-----EEEEEEE-TTSSEEEESS-TTTTT--TT-EEEEES-SS--EEEEEEEE-SSSEEEES---S----BS--EEEE----HHHHHH-SSPP-SSSP-----S-SSS------EEEEEEEES-TT--STTSPPPSSS--EEEEEEEEEEEEEEEEE-TTSS-EEEEEEEE-SB-TTSSSBSEEEEEE-TT-S-PPPPPPP---SS---

Sequence (283 aa):
MAFPQAWEEVALVSISKFSSTTGTCQTIEANVMTDTVDLPEPDYPGESIPNLAGGRIWKQSPQEDGEFTLEFYPRMLEKSFIITAIDGDATTITVNTGAVVNGFAAGDLVNIDGTTNYNGTYTIATISDAYIFTIASTAHNAAAESTGQASHCNTGLFQHFAGGTHDTTEPLTTDTTWGAGIDRTRDRFRVAIMWTDDVNVTSANNVTSATDSTAMRFVALSCRMISHKASFTDKILKVTATFKYPAMNKAGDVKMFRWESTNDGDTSPLLVLPPYDDDDSYT

Organism: NCBI:txid1070528